Protein 8TUC (pdb70)

Sequence (278 aa):
SMQLNQYTLKDEIGKGSYGVVVKLAYNENDNTYYAMKVLSKKKLIRQAGFPRCIQPRGPIEQVYQEIAILKKLDHPNVVKLVEVLDDPNEDHLYMVFELVNQGPVMEVPTLKPLSEEDQARFYFQDLIKGIEYLHYQKIIHRDIKPSNLLVGEDGHIKIADFGVSNEFKGSDALLSNTVGTPAFMAPESLSETRKIFSGKALDVWAMGVTLYCFVFGQCPFMDERIMCLHSKIKSQALEFPDQPDIAEDLKDLITRMLDKNPESRIVVPEIKLHPWVTRH

Radius of gyration: 19.12 Å; Cα contacts (8 Å, |Δi|>4): 494; chains: 1; bounding box: 40×54×44 Å

Organism: Homo sapiens (NCBI:txid9606)

Secondary structure (DSSP, 8-state):
-EEETTEEEEEEEE--SSSEEEEEEETTTTEEEEEEEEEHHHHHHHT-----PPPS-TTHHHHHHHHHHHH---TTB--EEEEE--TTSSEEEEEEE--TTEES--SS-S-PPPHHHHHHHHHHHHHHHHHHHHTTEE-S---GGGEEEPTTS-EEE---TT-EE-STTS-EESS----GGG--GGGSS--S--EEHHHHHHHHHHHHHHHHHHSS-SS--SSHHHHHHHHHHPPP---SSS---HHHHHHHHHHT-S-TTTSPPHHHHTTSHHHH--

B-factor: mean 26.77, std 10.37, range [13.84, 75.91]

Structure (mmCIF, N/CA/C/O backbone):
data_8TUC
#
_entry.id   8TUC
#
_cell.length_a   73.108
_cell.length_b   73.108
_cell.length_c   120.102
_cell.angle_alpha   90.00
_cell.angle_beta   90.00
_cell.angle_gamma   90.00
#
_symmetry.space_group_name_H-M   'P 43 21 2'
#
loop_
_entity.id
_entity.type
_entity.pdbx_description
1 polymer 'Calcium/calmodulin-dependent protein kinase kinase 2'
2 non-polymer '(4M)-2-cyclopentyl-4-(7-ethoxyquinazolin-4-yl)benzoic acid'
3 non-polymer 'SULFATE ION'
4 non-polymer 1,2-ETHANEDIOL
5 water water
#
loop_
_atom_site.group_PDB
_atom_site.id
_atom_site.type_symbol
_atom_site.label_atom_id
_atom_site.label_alt_id
_atom_site.label_comp_id
_atom_site.label_asym_id
_atom_site.label_entity_id
_atom_site.label_seq_id
_atom_site.pdbx_PDB_ins_code
_atom_site.Cartn_x
_atom_site.Cartn_y
_atom_site.Cartn_z
_atom_site.occupancy
_atom_site.B_iso_or_equiv
_atom_site.auth_seq_id
_atom_site.auth_comp_id
_atom_site.auth_asym_id
_atom_site.auth_atom_id
_atom_site.pdbx_PDB_model_num
ATOM 1 N N . SER A 1 1 ? 23.409 -37.610 29.031 1.00 19.55 159 SER A N 1
ATOM 2 C CA . SER A 1 1 ? 22.248 -37.625 28.113 1.00 20.45 159 SER A CA 1
ATOM 3 C C . SER A 1 1 ? 21.148 -38.470 28.691 1.00 20.26 159 SER A C 1
ATOM 4 O O . SER A 1 1 ? 21.340 -39.141 29.691 1.00 20.95 159 SER A O 1
ATOM 7 N N . MET A 1 2 ? 20.007 -38.494 28.014 1.00 20.57 160 MET A N 1
ATOM 8 C CA . MET A 1 2 ? 18.898 -39.431 28.344 1.00 19.86 160 MET A CA 1
ATOM 9 C C . MET A 1 2 ? 18.288 -39.939 27.061 1.00 19.67 160 MET A C 1
ATOM 10 O O . MET A 1 2 ? 18.513 -39.343 25.981 1.00 20.69 160 MET A O 1
ATOM 15 N N . GLN A 1 3 ? 17.558 -41.020 27.155 1.00 19.82 161 GLN A N 1
ATOM 16 C CA . GLN A 1 3 ? 16.957 -41.629 26.004 1.00 19.79 161 GLN A CA 1
ATOM 17 C C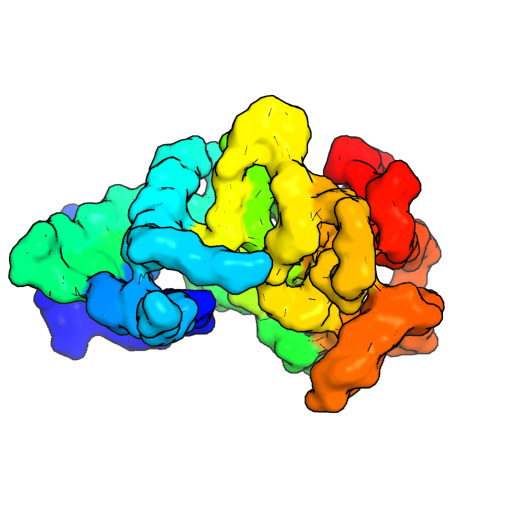 . GLN A 1 3 ? 15.464 -41.424 26.020 1.00 20.45 161 GLN A C 1
ATOM 18 O O . GLN A 1 3 ? 14.776 -41.654 27.031 1.00 21.52 161 GLN A O 1
ATOM 24 N N . LEU A 1 4 ? 14.915 -41.109 24.880 1.00 18.92 162 LEU A N 1
ATOM 25 C CA . LEU A 1 4 ? 13.447 -40.956 24.706 1.00 20.85 162 LEU A CA 1
ATOM 26 C C . LEU A 1 4 ? 13.093 -41.578 23.382 1.00 21.11 162 LEU A C 1
ATOM 27 O O . LEU A 1 4 ? 13.364 -41.047 22.304 1.00 19.97 162 LEU A O 1
ATOM 32 N N . ASN A 1 5 ? 12.482 -42.766 23.399 1.00 21.71 163 ASN A N 1
ATOM 33 C CA . ASN A 1 5 ? 12.297 -43.501 22.143 1.00 22.97 163 ASN A CA 1
ATOM 34 C C . ASN A 1 5 ? 13.590 -43.611 21.334 1.00 21.42 163 ASN A C 1
ATOM 35 O O . ASN A 1 5 ? 14.617 -44.052 21.854 1.00 22.56 163 ASN A O 1
ATOM 40 N N . GLN A 1 6 ? 13.578 -43.230 20.080 1.00 21.35 164 GLN A N 1
ATOM 41 C CA . GLN A 1 6 ? 14.752 -43.315 19.277 1.00 21.63 164 GLN A CA 1
ATOM 42 C C . GLN A 1 6 ? 15.703 -42.143 19.429 1.00 19.57 164 GLN A C 1
ATOM 43 O O . GLN A 1 6 ? 16.713 -42.102 18.774 1.00 20.89 164 GLN A O 1
ATOM 49 N N . TYR A 1 7 ? 15.391 -41.219 20.337 1.00 17.97 165 TYR A N 1
ATOM 50 C CA . TYR A 1 7 ? 16.198 -40.011 20.515 1.00 18.55 165 TYR A CA 1
ATOM 51 C C . TYR A 1 7 ? 17.093 -40.102 21.735 1.00 18.89 165 TYR A C 1
ATOM 52 O O . TYR A 1 7 ? 16.691 -40.660 22.788 1.00 19.71 165 TYR A O 1
ATOM 61 N N . THR A 1 8 ? 18.291 -39.583 21.608 1.00 18.38 166 THR A N 1
ATOM 62 C CA . THR A 1 8 ? 19.155 -39.288 22.740 1.00 17.27 166 THR A CA 1
ATOM 63 C C . THR A 1 8 ? 19.220 -37.806 22.947 1.00 17.79 166 THR A C 1
ATOM 64 O O . THR A 1 8 ? 19.638 -37.039 22.038 1.00 17.81 166 THR A O 1
ATOM 68 N N . LEU A 1 9 ? 18.752 -37.349 24.102 1.00 18.18 167 LEU A N 1
ATOM 69 C CA . LEU A 1 9 ? 18.611 -35.942 24.350 1.00 18.65 167 LEU A CA 1
ATOM 70 C C . LEU A 1 9 ? 19.877 -35.460 25.009 1.00 19.72 167 LEU A C 1
ATOM 71 O O . LEU A 1 9 ? 20.427 -36.136 25.937 1.00 18.73 167 LEU A O 1
ATOM 76 N N . LYS A 1 10 ? 20.400 -34.329 24.557 1.00 18.76 168 LYS A N 1
ATOM 77 C CA . LYS A 1 10 ? 21.674 -33.841 25.010 1.00 19.91 168 LYS A CA 1
ATOM 78 C C . LYS A 1 10 ? 21.587 -32.423 25.558 1.00 19.78 168 LYS A C 1
ATOM 79 O O . LYS A 1 10 ? 20.642 -32.100 26.254 1.00 19.79 168 LYS A O 1
ATOM 85 N N . ASP A 1 11 ? 22.506 -31.542 25.103 1.00 20.70 169 ASP A N 1
ATOM 86 C CA . ASP A 1 11 ? 22.566 -30.221 25.653 1.00 23.26 169 ASP A CA 1
ATOM 87 C C . ASP A 1 11 ? 21.363 -29.353 25.292 1.00 21.16 169 ASP A C 1
ATOM 88 O O . ASP A 1 11 ? 20.728 -29.542 24.259 1.00 20.64 169 ASP A O 1
ATOM 93 N N . GLU A 1 12 ? 21.059 -28.435 26.153 1.00 21.50 170 GLU A N 1
ATOM 94 C CA . GLU A 1 12 ? 20.059 -27.376 25.859 1.00 22.49 170 GLU A CA 1
ATOM 95 C C . GLU A 1 12 ? 20.602 -26.470 24.799 1.00 23.76 170 GLU A C 1
ATOM 96 O O . GLU A 1 12 ? 21.778 -26.025 24.843 1.00 26.03 170 GLU A O 1
ATOM 102 N N . ILE A 1 13 ? 19.805 -26.210 23.766 1.00 20.05 171 ILE A N 1
ATOM 103 C CA . ILE A 1 13 ? 20.212 -25.373 22.674 1.00 19.62 171 ILE A CA 1
ATOM 104 C C . ILE A 1 13 ? 19.319 -24.126 22.524 1.00 21.17 171 ILE A C 1
ATOM 105 O O . ILE A 1 13 ? 19.667 -23.215 21.799 1.00 21.78 171 ILE A O 1
ATOM 110 N N . GLY A 1 14 ? 18.248 -24.044 23.296 1.00 22.02 172 GLY A N 1
ATOM 111 C CA . GLY A 1 14 ? 17.398 -22.908 23.132 1.00 23.21 172 GLY A CA 1
ATOM 112 C C . GLY A 1 14 ? 16.397 -22.851 24.223 1.00 22.56 172 GLY A C 1
ATOM 113 O O . GLY A 1 14 ? 16.077 -23.892 24.878 1.00 23.47 172 GLY A O 1
ATOM 114 N N . LYS A 1 15 ? 15.778 -21.661 24.402 1.00 24.53 173 LYS A N 1
ATOM 115 C CA . LYS A 1 15 ? 14.670 -21.575 25.378 1.00 26.12 173 LYS A CA 1
ATOM 116 C C . LYS A 1 15 ? 13.750 -20.456 24.949 1.00 25.78 173 LYS A C 1
ATOM 117 O O . LYS A 1 15 ? 14.162 -19.273 24.878 1.00 25.96 173 LYS A O 1
ATOM 123 N N . GLY A 1 16 ? 12.546 -20.854 24.505 1.00 24.05 174 GLY A N 1
ATOM 124 C CA . GLY A 1 16 ? 11.608 -19.908 23.860 1.00 24.86 174 GLY A CA 1
ATOM 125 C C . GLY A 1 16 ? 10.584 -19.484 24.865 1.00 25.45 174 GLY A C 1
ATOM 126 O O . GLY A 1 16 ? 10.796 -19.513 26.095 1.00 25.38 174 GLY A O 1
ATOM 127 N N . SER A 1 17 ? 9.397 -19.212 24.345 1.00 25.50 175 SER A N 1
ATOM 128 C CA . SER A 1 17 ? 8.300 -18.783 25.216 1.00 26.98 175 SER A CA 1
ATOM 129 C C . SER A 1 17 ? 7.893 -19.883 26.175 1.00 26.68 175 SER A C 1
ATOM 130 O O . SER A 1 17 ? 7.404 -19.616 27.320 1.00 27.35 175 SER A O 1
ATOM 133 N N . TYR A 1 18 ? 7.987 -21.109 25.722 1.00 23.72 176 TYR A N 1
ATOM 134 C CA . TYR A 1 18 ? 7.538 -22.219 26.566 1.00 24.92 176 TYR A CA 1
ATOM 135 C C . TYR A 1 18 ? 8.536 -23.302 26.496 1.00 22.59 176 TYR A C 1
ATOM 136 O O . TYR A 1 18 ? 9.212 -23.532 25.480 1.00 22.39 176 TYR A O 1
ATOM 145 N N . GLY A 1 19 ? 8.643 -24.053 27.567 1.00 21.08 177 GLY A N 1
ATOM 146 C CA . GLY A 1 19 ? 9.532 -25.229 27.535 1.00 22.41 177 GLY A CA 1
ATOM 147 C C . GLY A 1 19 ? 10.995 -24.902 27.352 1.00 21.39 177 GLY A C 1
ATOM 148 O O . GLY A 1 19 ? 11.492 -23.785 27.642 1.00 22.49 177 GLY A O 1
ATOM 149 N N . VAL A 1 20 ? 11.701 -25.916 26.923 1.00 19.89 178 VAL A N 1
ATOM 150 C CA A VAL A 1 20 ? 13.112 -25.747 26.610 0.50 20.52 178 VAL A CA 1
ATOM 151 C CA B VAL A 1 20 ? 13.146 -25.752 26.627 0.50 20.19 178 VAL A CA 1
ATOM 152 C C . VAL A 1 20 ? 13.431 -26.590 25.395 1.00 19.21 178 VAL A C 1
ATOM 153 O O . VAL A 1 20 ? 12.705 -27.517 25.087 1.00 19.12 178 VAL A O 1
ATOM 160 N N . VAL A 1 21 ? 14.481 -26.275 24.666 1.00 19.01 179 VAL A N 1
ATOM 161 C CA . VAL A 1 21 ? 14.842 -27.022 23.486 1.00 17.91 179 VAL A CA 1
ATOM 162 C C . VAL A 1 21 ? 16.176 -27.738 23.690 1.00 18.88 179 VAL A C 1
ATOM 163 O O . VAL A 1 21 ? 17.169 -27.101 24.044 1.00 19.18 179 VAL A O 1
ATOM 167 N N . LYS A 1 22 ? 16.173 -29.046 23.462 1.00 17.35 180 LYS A N 1
ATOM 168 C CA . LYS A 1 22 ? 17.342 -29.853 23.574 1.00 17.54 180 LYS A CA 1
ATOM 169 C C . LYS A 1 22 ? 17.812 -30.386 22.246 1.00 16.94 180 LYS A C 1
ATOM 170 O O . LYS A 1 22 ? 17.031 -30.689 21.346 1.00 18.30 180 LYS A O 1
ATOM 176 N N . LEU A 1 23 ? 19.133 -30.555 22.093 1.00 16.64 181 LEU A N 1
ATOM 177 C CA . LEU A 1 23 ? 19.654 -31.225 20.940 1.00 16.77 181 LEU A CA 1
ATOM 178 C C . LEU A 1 23 ? 19.291 -32.690 21.059 1.00 17.59 181 LEU A C 1
ATOM 179 O O . LEU A 1 23 ? 19.425 -33.276 22.176 1.00 18.76 181 LEU A O 1
ATOM 184 N N . ALA A 1 24 ? 18.861 -33.317 19.987 1.00 16.63 182 ALA A N 1
ATOM 185 C CA . ALA A 1 24 ? 18.374 -34.676 20.062 1.00 16.44 182 ALA A CA 1
ATOM 186 C C . ALA A 1 24 ? 18.886 -35.490 18.941 1.00 17.95 182 ALA A C 1
ATOM 187 O O . ALA A 1 24 ? 18.608 -35.201 17.762 1.00 18.78 182 ALA A O 1
ATOM 189 N N . TYR A 1 25 ? 19.613 -36.534 19.228 1.00 17.12 183 TYR A N 1
ATOM 190 C CA . TYR A 1 25 ? 20.103 -37.444 18.221 1.00 17.42 183 TYR A CA 1
ATOM 191 C C . TYR A 1 25 ? 19.130 -38.583 17.901 1.00 18.62 183 TYR A C 1
ATOM 192 O O . TYR A 1 25 ? 18.717 -39.287 18.839 1.00 18.41 183 TYR A O 1
ATOM 201 N N . ASN A 1 26 ? 18.784 -38.752 16.617 1.00 18.45 184 ASN A N 1
ATOM 202 C CA . ASN A 1 26 ? 17.849 -39.782 16.188 1.00 19.26 184 ASN A CA 1
ATOM 203 C C . ASN A 1 26 ? 18.687 -40.980 15.716 1.00 19.56 184 ASN A C 1
ATOM 204 O O . ASN A 1 26 ? 19.367 -40.917 14.726 1.00 20.06 184 ASN A O 1
ATOM 209 N N . GLU A 1 27 ? 18.650 -42.066 16.465 1.00 21.12 185 GLU A N 1
ATOM 210 C CA . GLU A 1 27 ? 19.477 -43.188 16.104 1.00 25.44 185 GLU A CA 1
ATOM 211 C C . GLU A 1 27 ? 18.906 -43.923 14.903 1.00 26.36 185 GLU A C 1
ATOM 212 O O . GLU A 1 27 ? 19.659 -44.729 14.299 1.00 28.09 185 GLU A O 1
ATOM 218 N N . ASN A 1 28 ? 17.669 -43.710 14.522 1.00 24.30 186 ASN A N 1
ATOM 219 C CA . ASN A 1 28 ? 17.144 -44.412 13.334 1.00 26.36 186 ASN A CA 1
ATOM 220 C C . ASN A 1 28 ? 17.714 -43.832 12.022 1.00 27.60 186 ASN A C 1
ATOM 221 O O . ASN A 1 28 ? 17.794 -44.513 11.036 1.00 26.82 186 ASN A O 1
ATOM 226 N N . ASP A 1 29 ? 17.994 -42.539 11.960 1.00 24.15 187 ASP A N 1
ATOM 227 C CA . ASP A 1 29 ? 18.451 -41.906 10.770 1.00 23.26 187 ASP A CA 1
ATOM 228 C C . ASP A 1 29 ? 19.761 -41.173 10.947 1.00 22.19 187 ASP A C 1
ATOM 229 O O . ASP A 1 29 ? 20.176 -40.447 10.042 1.00 23.10 187 ASP A O 1
ATOM 234 N N . ASN A 1 30 ? 20.423 -41.394 12.050 1.00 21.75 188 ASN A N 1
ATOM 235 C CA . ASN A 1 30 ? 21.725 -40.822 12.286 1.00 22.24 188 ASN A CA 1
ATOM 236 C C . ASN A 1 30 ? 21.801 -39.312 12.137 1.00 22.41 188 ASN A C 1
ATOM 237 O O . ASN A 1 30 ? 22.805 -38.727 11.705 1.00 23.03 188 ASN A O 1
ATOM 242 N N . THR A 1 31 ? 20.718 -38.664 12.550 1.00 20.82 189 THR A N 1
ATOM 243 C CA . THR A 1 31 ? 20.545 -37.217 12.347 1.00 19.12 189 THR A CA 1
ATOM 244 C C . THR A 1 31 ? 20.164 -36.514 13.587 1.00 17.68 189 THR A C 1
ATOM 245 O O . THR A 1 31 ? 19.402 -37.050 14.387 1.00 17.77 189 THR A O 1
ATOM 249 N N . TYR A 1 32 ? 20.693 -35.346 13.810 1.00 17.07 190 TYR A N 1
ATOM 250 C CA . TYR A 1 32 ? 20.324 -34.519 14.964 1.00 17.28 190 TYR A CA 1
ATOM 251 C C . TYR A 1 32 ? 19.125 -33.647 14.599 1.00 16.64 190 TYR A C 1
ATOM 252 O O . TYR A 1 32 ? 19.006 -33.101 13.458 1.00 18.39 190 TYR A O 1
ATOM 261 N N . TYR A 1 33 ? 18.312 -33.472 15.608 1.00 15.82 191 TYR A N 1
ATOM 262 C CA . TYR A 1 33 ? 17.118 -32.650 15.623 1.00 16.35 191 TYR A CA 1
ATOM 263 C C . TYR A 1 33 ? 17.098 -31.726 16.784 1.00 15.68 191 TYR A C 1
ATOM 264 O O . TYR A 1 33 ? 17.920 -31.879 17.684 1.00 16.04 191 TYR A O 1
ATOM 273 N N . ALA A 1 34 ? 16.157 -30.769 16.799 1.00 15.98 192 ALA A N 1
ATOM 274 C CA . ALA A 1 34 ? 15.855 -29.948 17.980 1.00 16.36 192 ALA A CA 1
ATOM 275 C C . ALA A 1 34 ? 14.586 -30.425 18.618 1.00 18.13 192 ALA A C 1
ATOM 276 O O . ALA A 1 34 ? 13.554 -30.490 17.961 1.00 19.51 192 ALA A O 1
ATOM 278 N N . MET A 1 35 ? 14.606 -30.771 19.900 1.00 17.80 193 MET A N 1
ATOM 279 C CA . MET A 1 35 ? 13.401 -31.212 20.590 1.00 18.10 193 MET A CA 1
ATOM 280 C C . MET A 1 35 ? 12.971 -30.221 21.654 1.00 17.96 193 MET A C 1
ATOM 281 O O . MET A 1 35 ? 13.700 -30.005 22.633 1.00 17.00 193 MET A O 1
ATOM 286 N N . LYS A 1 36 ? 11.791 -29.649 21.462 1.00 17.23 194 LYS A N 1
ATOM 287 C CA . LYS A 1 36 ? 11.138 -28.861 22.489 1.00 17.31 194 LYS A CA 1
ATOM 288 C C . LYS A 1 36 ? 10.420 -29.739 23.469 1.00 18.94 194 LYS A C 1
ATOM 289 O O . LYS A 1 36 ? 9.556 -30.579 23.103 1.00 19.22 194 LYS A O 1
ATOM 295 N N . VAL A 1 37 ? 10.789 -29.587 24.721 1.00 18.54 195 VAL A N 1
ATOM 296 C CA . VAL A 1 37 ? 10.266 -30.382 25.801 1.00 18.64 195 VAL A CA 1
ATOM 297 C C . VAL A 1 37 ? 9.360 -29.506 26.675 1.00 18.35 195 VAL A C 1
ATOM 298 O O . VAL A 1 37 ? 9.762 -28.443 27.160 1.00 20.15 195 VAL A O 1
ATOM 302 N N . LEU A 1 38 ? 8.152 -29.966 26.874 1.00 19.51 196 LEU A N 1
ATOM 303 C CA . LEU A 1 38 ? 7.054 -29.220 27.559 1.00 20.78 196 LEU A CA 1
ATOM 304 C C . LEU A 1 38 ? 6.368 -30.107 28.613 1.00 22.84 196 LEU A C 1
ATOM 305 O O . LEU A 1 38 ? 6.351 -31.318 28.478 1.00 23.80 196 LEU A O 1
ATOM 310 N N . SER A 1 39 ? 5.879 -29.421 29.642 1.00 24.01 197 SER A N 1
ATOM 311 C CA . SER A 1 39 ? 4.972 -30.004 30.684 1.00 26.41 197 SER A CA 1
ATOM 312 C C . SER A 1 39 ? 3.576 -29.453 30.478 1.00 26.43 197 SER A C 1
ATOM 313 O O . SER A 1 39 ? 3.364 -28.248 30.532 1.00 28.12 197 SER A O 1
ATOM 316 N N . LYS A 1 40 ? 2.631 -30.322 30.229 1.00 27.82 198 LYS A N 1
ATOM 317 C CA . LYS A 1 40 ? 1.230 -29.934 30.065 1.00 31.20 198 LYS A CA 1
ATOM 318 C C . LYS A 1 40 ? 0.710 -29.179 31.325 1.00 31.30 198 LYS A C 1
ATOM 319 O O . LYS A 1 40 ? 0.120 -28.116 31.178 1.00 32.34 198 LYS A O 1
ATOM 325 N N . LYS A 1 41 ? 1.033 -29.664 32.498 1.00 33.87 199 LYS A N 1
ATOM 326 C CA . LYS A 1 41 ? 0.587 -28.997 33.748 1.00 37.81 199 LYS A CA 1
ATOM 327 C C . LYS A 1 41 ? 1.202 -27.633 33.893 1.00 37.61 199 LYS A C 1
ATOM 328 O O . LYS A 1 41 ? 0.574 -26.664 34.342 1.00 34.45 199 LYS A O 1
ATOM 334 N N . LYS A 1 42 ? 2.437 -27.512 33.468 1.00 33.90 200 LYS A N 1
ATOM 335 C CA . LYS A 1 42 ? 3.098 -26.242 33.603 1.00 33.05 200 LYS A CA 1
ATOM 336 C C . LYS A 1 42 ? 2.536 -25.239 32.648 1.00 31.15 200 LYS A C 1
ATOM 337 O O . LYS A 1 42 ? 2.391 -24.066 33.002 1.00 31.87 200 LYS A O 1
ATOM 343 N N . LEU A 1 43 ? 2.201 -25.665 31.426 1.00 29.01 201 LEU A N 1
ATOM 344 C CA . LEU A 1 43 ? 1.611 -24.785 30.482 1.00 28.90 201 LEU A CA 1
ATOM 345 C C . LEU A 1 43 ? 0.277 -24.251 31.014 1.00 32.09 201 LEU A C 1
ATOM 346 O O . LEU A 1 43 ? -0.076 -23.042 30.818 1.00 31.05 201 LEU A O 1
ATOM 351 N N . ILE A 1 44 ? -0.474 -25.163 31.589 1.00 32.76 202 ILE A N 1
ATOM 352 C CA . ILE A 1 44 ? -1.797 -24.743 32.145 1.00 33.56 202 ILE A CA 1
ATOM 353 C C . ILE A 1 44 ? -1.619 -23.615 33.200 1.00 36.38 202 ILE A C 1
ATOM 354 O O . ILE A 1 44 ? -2.290 -22.542 33.134 1.00 34.08 202 ILE A O 1
ATOM 359 N N . ARG A 1 45 ? -0.689 -23.867 34.111 1.00 34.51 203 ARG A N 1
ATOM 360 C CA . ARG A 1 45 ? -0.344 -22.939 35.174 1.00 39.09 203 ARG A CA 1
ATOM 361 C C . ARG A 1 45 ? 0.198 -21.608 34.681 1.00 38.66 203 ARG A C 1
ATOM 362 O O . ARG A 1 45 ? -0.017 -20.539 35.299 1.00 36.18 203 ARG A O 1
ATOM 370 N N . GLN A 1 46 ? 0.911 -21.646 33.561 1.00 35.79 204 GLN A N 1
ATOM 371 C CA . GLN A 1 46 ? 1.500 -20.434 33.015 1.00 36.69 204 GLN A CA 1
ATOM 372 C C . GLN A 1 46 ? 0.446 -19.433 32.619 1.00 38.56 204 GLN A C 1
ATOM 373 O O . GLN A 1 46 ? 0.687 -18.235 32.663 1.00 37.26 204 GLN A O 1
ATOM 379 N N . ALA A 1 47 ? -0.732 -19.910 32.205 1.00 37.14 205 ALA A N 1
ATOM 380 C CA . ALA A 1 47 ? -1.815 -19.008 31.860 1.00 42.05 205 ALA A CA 1
ATOM 381 C C . ALA A 1 47 ? -2.436 -18.360 33.126 1.00 41.42 205 ALA A C 1
ATOM 382 O O . ALA A 1 47 ? -3.244 -17.450 33.018 1.00 45.77 205 ALA A O 1
ATOM 384 N N . GLY A 1 48 ? -2.058 -18.836 34.324 1.00 42.29 206 GLY A N 1
ATOM 385 C CA . GLY A 1 48 ? -2.569 -18.308 35.577 1.00 42.77 206 GLY A CA 1
ATOM 386 C C . GLY A 1 48 ? -3.717 -19.109 36.146 1.00 42.33 206 GLY A C 1
ATOM 387 O O . GLY A 1 48 ? -4.366 -19.926 35.437 1.00 40.84 206 GLY A O 1
ATOM 388 N N . PHE A 1 49 ? -4.004 -18.855 37.428 1.00 40.61 207 PHE A N 1
ATOM 389 C CA . PHE A 1 49 ? -5.083 -19.565 38.105 1.00 41.17 207 PHE A CA 1
ATOM 390 C C . PHE A 1 49 ? -6.462 -19.143 37.643 1.00 43.17 207 PHE A C 1
ATOM 391 O O . PHE A 1 49 ? -6.739 -17.902 37.582 1.00 41.09 207 PHE A O 1
ATOM 399 N N . PRO A 1 50 ? -7.343 -20.151 37.402 1.00 43.05 208 PRO A N 1
ATOM 400 C CA . PRO A 1 50 ? -8.767 -19.863 37.147 1.00 47.53 208 PRO A CA 1
ATOM 401 C C . PRO A 1 50 ? -9.426 -18.985 38.226 1.00 49.67 208 PRO A C 1
ATOM 402 O O . PRO A 1 50 ? -9.159 -19.151 39.435 1.00 51.08 208 PRO A O 1
ATOM 406 N N . ARG A 1 51 ? -10.334 -18.114 37.797 1.00 53.13 209 ARG A N 1
ATOM 407 C CA . ARG A 1 51 ? -10.930 -17.100 38.683 1.00 54.80 209 ARG A CA 1
ATOM 408 C C . ARG A 1 51 ? -12.324 -17.518 39.192 1.00 55.02 209 ARG A C 1
ATOM 409 O O . ARG A 1 51 ? -12.953 -18.374 38.550 1.00 55.89 209 ARG A O 1
ATOM 417 N N . CYS A 1 65 ? -10.415 -9.232 28.510 1.00 38.42 223 CYS A N 1
ATOM 418 C CA . CYS A 1 65 ? -9.280 -9.795 29.269 1.00 35.62 223 CYS A CA 1
ATOM 419 C C . CYS A 1 65 ? -9.581 -11.075 29.993 1.00 37.43 223 CYS A C 1
ATOM 420 O O . CYS A 1 65 ? -8.767 -11.538 30.788 1.00 37.21 223 CYS A O 1
ATOM 423 N N . ILE A 1 66 ? -10.727 -11.680 29.699 1.00 37.97 224 ILE A N 1
ATOM 424 C CA . ILE A 1 66 ? -11.091 -12.977 30.286 1.00 43.65 224 ILE A CA 1
ATOM 425 C C . ILE A 1 66 ? -10.092 -14.068 29.877 1.00 44.88 224 ILE A C 1
ATOM 426 O O . ILE A 1 66 ? -9.717 -14.175 28.696 1.00 40.52 224 ILE A O 1
ATOM 431 N N . GLN A 1 67 ? -9.636 -14.817 30.892 1.00 47.13 225 GLN A N 1
ATOM 432 C CA . GLN A 1 67 ? -8.772 -15.994 30.687 1.00 47.44 225 GLN A CA 1
ATOM 433 C C . GLN A 1 67 ? -9.603 -17.006 29.857 1.00 50.54 225 GLN A C 1
ATOM 434 O O . GLN A 1 67 ? -10.703 -17.359 30.290 1.00 39.19 225 GLN A O 1
ATOM 436 N N . PRO A 1 68 ? -9.158 -17.373 28.622 1.00 55.09 226 PRO A N 1
ATOM 437 C CA . PRO A 1 68 ? -9.993 -18.487 28.093 1.00 53.84 226 PRO A CA 1
ATOM 438 C C . PRO A 1 68 ? -9.937 -19.830 28.913 1.00 46.57 226 PRO A C 1
ATOM 439 O O . PRO A 1 68 ? -9.078 -20.067 29.801 1.00 43.58 226 PRO A O 1
ATOM 443 N N . ARG A 1 69 ? -10.985 -20.621 28.732 1.00 43.73 227 ARG A N 1
ATOM 444 C CA . ARG A 1 69 ? -11.314 -21.683 29.665 1.00 42.17 227 ARG A CA 1
ATOM 445 C C . ARG A 1 69 ? -10.364 -22.874 29.742 1.00 42.87 227 ARG A C 1
ATOM 446 O O . ARG A 1 69 ? -10.230 -23.508 30.831 1.00 42.66 227 ARG A O 1
ATOM 454 N N . GLY A 1 70 ? -9.836 -23.232 28.567 1.00 39.32 228 GLY A N 1
ATOM 455 C CA . GLY A 1 70 ? -8.955 -24.396 28.392 1.00 36.96 228 GLY A CA 1
ATOM 456 C C . GLY A 1 70 ? -7.604 -23.939 27.856 1.00 37.25 228 GLY A C 1
ATOM 457 O O . GLY A 1 70 ? -7.387 -23.933 26.662 1.00 36.78 228 GLY A O 1
ATOM 458 N N . PRO A 1 71 ? -6.676 -23.533 28.742 1.00 36.85 229 PRO A N 1
ATOM 459 C CA . PRO A 1 71 ? -5.402 -22.989 28.243 1.00 35.23 229 PRO A CA 1
ATOM 460 C C . PRO A 1 71 ? -4.475 -23.974 27.564 1.00 37.71 229 PRO A C 1
ATOM 461 O O . PRO A 1 71 ? -3.601 -23.499 26.805 1.00 38.88 229 PRO A O 1
ATOM 465 N N . ILE A 1 72 ? -4.621 -25.303 27.805 1.00 33.63 230 ILE A N 1
ATOM 466 C CA . ILE A 1 72 ? -3.728 -26.318 27.167 1.00 31.82 230 ILE A CA 1
ATOM 467 C C . ILE A 1 72 ? -4.008 -26.350 25.665 1.00 30.91 230 ILE A C 1
ATOM 468 O O . ILE A 1 72 ? -3.238 -26.872 24.833 1.00 29.86 230 ILE A O 1
ATOM 473 N N . GLU A 1 73 ? -5.081 -25.676 25.269 1.00 30.12 231 GLU A N 1
ATOM 474 C CA . GLU A 1 73 ? -5.433 -25.636 23.888 1.00 30.49 231 GLU A CA 1
ATOM 475 C C . GLU A 1 73 ? -4.379 -24.913 23.066 1.00 27.80 231 GLU A C 1
ATOM 476 O O . GLU A 1 73 ? -4.261 -25.193 21.901 1.00 27.29 231 GLU A O 1
ATOM 482 N N . GLN A 1 74 ? -3.684 -23.944 23.641 1.00 28.61 232 GLN A N 1
ATOM 483 C CA . GLN A 1 74 ? -2.745 -23.138 22.908 1.00 27.53 232 GLN A CA 1
ATOM 484 C C . GLN A 1 74 ? -1.608 -24.018 22.372 1.00 25.44 232 GLN A C 1
ATOM 485 O O . GLN A 1 74 ? -1.280 -23.899 21.178 1.00 24.44 232 GLN A O 1
ATOM 491 N N . VAL A 1 75 ? -1.081 -24.938 23.163 1.00 25.04 233 VAL A N 1
ATOM 492 C CA . VAL A 1 75 ? 0.023 -25.781 22.591 1.00 23.28 233 VAL A CA 1
ATOM 493 C C . VAL A 1 75 ? -0.490 -26.698 21.487 1.00 24.26 233 VAL A C 1
ATOM 494 O O . VAL A 1 75 ? 0.234 -26.959 20.498 1.00 21.81 233 VAL A O 1
ATOM 498 N N . TYR A 1 76 ? -1.736 -27.200 21.570 1.00 24.86 234 TYR A N 1
ATOM 499 C CA . TYR A 1 76 ? -2.223 -28.012 20.513 1.00 24.36 234 TYR A CA 1
ATOM 500 C C . TYR A 1 76 ? -2.549 -27.208 19.307 1.00 23.55 234 TYR A C 1
ATOM 501 O O . TYR A 1 76 ? -2.491 -27.720 18.163 1.00 24.02 234 TYR A O 1
ATOM 510 N N . GLN A 1 77 ? -2.850 -25.937 19.484 1.00 23.30 235 GLN A N 1
ATOM 511 C CA . GLN A 1 77 ? -2.984 -25.106 18.355 1.00 25.33 235 GLN A CA 1
ATOM 512 C C . GLN A 1 77 ? -1.639 -24.811 17.674 1.00 21.72 235 GLN A C 1
ATOM 513 O O . GLN A 1 77 ? -1.547 -24.795 16.438 1.00 21.69 235 GLN A O 1
ATOM 519 N N . GLU A 1 78 ? -0.598 -24.582 18.481 1.00 21.63 236 GLU A N 1
ATOM 520 C CA . GLU A 1 78 ? 0.750 -24.439 17.916 1.00 19.85 236 GLU A CA 1
ATOM 521 C C . GLU A 1 78 ? 1.086 -25.651 17.039 1.00 19.33 236 GLU A C 1
ATOM 522 O O . GLU A 1 78 ? 1.618 -25.521 15.944 1.00 19.14 236 GLU A O 1
ATOM 528 N N . ILE A 1 79 ? 0.824 -26.827 17.548 1.00 18.43 237 ILE A N 1
ATOM 529 C CA . ILE A 1 79 ? 1.089 -28.041 16.833 1.00 18.64 237 ILE A CA 1
ATOM 530 C C . ILE A 1 79 ? 0.318 -28.114 15.500 1.00 20.39 237 ILE A C 1
ATOM 531 O O . ILE A 1 79 ? 0.891 -28.425 14.493 1.00 20.16 237 ILE A O 1
ATOM 536 N N . ALA A 1 80 ? -0.972 -27.794 15.568 1.00 20.94 238 ALA A N 1
ATOM 537 C CA . ALA A 1 80 ? -1.763 -27.783 14.367 1.00 21.98 238 ALA A CA 1
ATOM 538 C C . ALA A 1 80 ? -1.314 -26.747 13.383 1.00 20.38 238 ALA A C 1
ATOM 539 O O . ALA A 1 80 ? -1.322 -27.029 12.207 1.00 23.57 238 ALA A O 1
ATOM 541 N N . ILE A 1 81 ? -0.867 -25.605 13.855 1.00 20.69 239 ILE A N 1
ATOM 542 C CA . ILE A 1 81 ? -0.271 -24.600 12.993 1.00 20.28 239 ILE A CA 1
ATOM 543 C C . ILE A 1 81 ? 0.986 -25.114 12.333 1.00 20.17 239 ILE A C 1
ATOM 544 O O . ILE A 1 81 ? 1.157 -25.081 11.098 1.00 21.13 239 ILE A O 1
ATOM 549 N N . LEU A 1 82 ? 1.879 -25.630 13.144 1.00 19.20 240 LEU A N 1
ATOM 550 C CA . LEU A 1 82 ? 3.113 -26.120 12.568 1.00 19.15 240 LEU A CA 1
ATOM 551 C C . LEU A 1 82 ? 2.941 -27.231 11.546 1.00 20.61 240 LEU A C 1
ATOM 552 O O . LEU A 1 82 ? 3.687 -27.290 10.566 1.00 20.44 240 LEU A O 1
ATOM 557 N N . LYS A 1 83 ? 1.982 -28.078 11.758 1.00 20.96 241 LYS A N 1
ATOM 558 C CA . LYS A 1 83 ? 1.768 -29.165 10.806 1.00 23.57 241 LYS A CA 1
ATOM 559 C C . LYS A 1 83 ? 1.296 -28.639 9.448 1.00 25.22 241 LYS A C 1
ATOM 560 O O . LYS A 1 83 ? 1.439 -29.322 8.422 1.00 27.37 241 LYS A O 1
ATOM 566 N N . LYS A 1 84 ? 0.713 -27.458 9.421 1.00 25.22 242 LYS A N 1
ATOM 567 C CA . LYS A 1 84 ? 0.194 -26.859 8.149 1.00 27.86 242 LYS A CA 1
ATOM 568 C C . LYS A 1 84 ? 1.330 -26.214 7.347 1.00 27.04 242 LYS A C 1
ATOM 569 O O . LYS A 1 84 ? 1.174 -25.990 6.171 1.00 29.05 242 LYS A O 1
ATOM 575 N N . LEU A 1 85 ? 2.459 -25.928 7.996 1.00 24.88 243 LEU A N 1
ATOM 576 C CA . LEU A 1 85 ? 3.492 -25.045 7.403 1.00 22.42 243 LEU A CA 1
ATOM 577 C C . LEU A 1 85 ? 4.654 -25.826 6.856 1.00 24.98 243 LEU A C 1
ATOM 578 O O . LEU A 1 85 ? 5.327 -26.604 7.546 1.00 25.66 243 LEU A O 1
ATOM 583 N N . ASP A 1 86 ? 4.929 -25.575 5.595 1.00 21.60 244 ASP A N 1
ATOM 584 C CA . ASP A 1 86 ? 6.043 -26.217 4.901 1.00 22.00 244 ASP A CA 1
ATOM 585 C C . ASP A 1 86 ? 6.693 -25.188 3.981 1.00 20.14 244 ASP A C 1
ATOM 586 O O . ASP A 1 86 ? 6.200 -24.879 2.852 1.00 22.19 244 ASP A O 1
ATOM 591 N N . HIS A 1 87 ? 7.750 -24.584 4.452 1.00 19.26 245 HIS A N 1
ATOM 592 C CA . HIS A 1 87 ? 8.408 -23.438 3.773 1.00 17.78 245 HIS A CA 1
ATOM 593 C C . HIS A 1 87 ? 9.873 -23.377 4.186 1.00 19.99 245 HIS A C 1
ATOM 594 O O . HIS A 1 87 ? 10.183 -23.587 5.358 1.00 20.08 245 HIS A O 1
ATOM 601 N N . PRO A 1 88 ? 10.761 -22.986 3.305 1.00 19.79 246 PRO A N 1
ATOM 602 C CA . PRO A 1 88 ? 12.200 -22.981 3.659 1.00 20.45 246 PRO A CA 1
ATOM 603 C C . PRO A 1 88 ? 12.613 -21.961 4.654 1.00 18.51 246 PRO A C 1
ATOM 604 O O . PRO A 1 88 ? 13.655 -22.121 5.253 1.00 20.74 246 PRO A O 1
ATOM 608 N N . ASN A 1 89 ? 11.791 -20.941 4.893 1.00 17.73 247 ASN A N 1
ATOM 609 C CA . ASN A 1 89 ? 12.092 -19.951 5.882 1.00 16.11 247 ASN A CA 1
ATOM 610 C C . ASN A 1 89 ? 11.201 -20.080 7.150 1.00 16.28 247 ASN A C 1
ATOM 611 O O . ASN A 1 89 ? 11.038 -19.105 7.840 1.00 16.59 247 ASN A O 1
ATOM 616 N N . VAL A 1 90 ? 10.675 -21.262 7.396 1.00 16.03 248 VAL A N 1
ATOM 617 C CA . VAL A 1 90 ? 9.871 -21.560 8.589 1.00 17.40 248 VAL A CA 1
ATOM 618 C C . VAL A 1 90 ? 10.386 -22.870 9.136 1.00 17.70 248 VAL A C 1
ATOM 619 O O . VAL A 1 90 ? 10.668 -23.810 8.376 1.00 17.07 248 VAL A O 1
ATOM 623 N N . VAL A 1 91 ? 10.549 -22.961 10.440 1.00 17.99 249 VAL A N 1
ATOM 624 C CA . VAL A 1 91 ? 10.925 -24.257 11.012 1.00 18.64 249 VAL A CA 1
ATOM 625 C C . VAL A 1 91 ? 9.987 -25.370 10.702 1.00 18.30 249 VAL A C 1
ATOM 626 O O . VAL A 1 91 ? 8.794 -25.179 10.413 1.00 19.47 249 VAL A O 1
ATOM 630 N N . LYS A 1 92 ? 10.534 -26.575 10.676 1.00 16.69 250 LYS A N 1
ATOM 631 C CA . LYS A 1 92 ? 9.801 -27.760 10.253 1.00 17.96 250 LYS A CA 1
ATOM 632 C C . LYS A 1 92 ? 9.629 -28.760 11.406 1.00 17.82 250 LYS A C 1
ATOM 633 O O . LYS A 1 92 ? 10.596 -29.354 11.877 1.00 18.12 250 LYS A O 1
ATOM 639 N N . LEU A 1 93 ? 8.396 -28.915 11.853 1.00 17.37 251 LEU A N 1
ATOM 640 C CA . LEU A 1 93 ? 8.042 -29.898 12.840 1.00 18.06 251 LEU A CA 1
ATOM 641 C C . LEU A 1 93 ? 8.025 -31.253 12.158 1.00 18.11 251 LEU A C 1
ATOM 6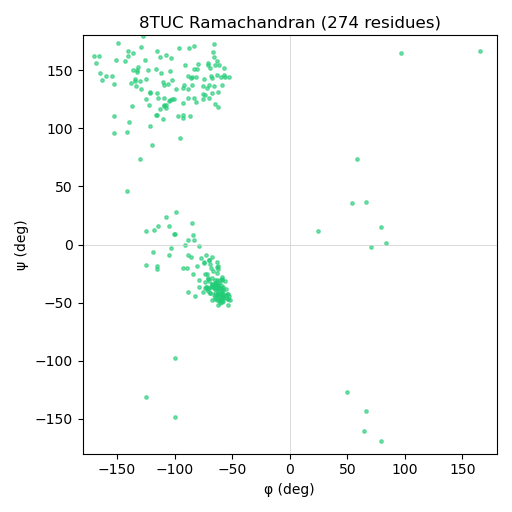42 O O . LEU A 1 93 ? 7.265 -31.443 11.186 1.00 20.02 251 LEU A O 1
ATOM 647 N N . VAL A 1 94 ? 8.708 -32.223 12.743 1.00 18.90 252 VAL A N 1
ATOM 648 C CA . VAL A 1 94 ? 8.791 -33.545 12.156 1.00 20.15 252 VAL A CA 1
ATOM 649 C C . VAL A 1 94 ? 8.133 -34.667 12.980 1.00 21.45 252 VAL A C 1
ATOM 650 O O . VAL A 1 94 ? 7.773 -35.678 12.415 1.00 26.28 252 VAL A O 1
ATOM 654 N N . GLU A 1 95 ? 7.933 -34.462 14.280 1.00 20.80 253 GLU A N 1
ATOM 655 C CA . GLU A 1 95 ? 7.334 -35.476 15.115 1.00 23.34 253 GLU A CA 1
ATOM 656 C C . GLU A 1 95 ? 6.793 -34.826 16.351 1.00 20.19 253 GLU A C 1
ATOM 657 O O . GLU A 1 95 ? 7.386 -33.887 16.879 1.00 20.52 253 GLU A O 1
ATOM 663 N N . VAL A 1 96 ? 5.656 -35.359 16.848 1.00 20.50 254 VAL A N 1
ATOM 664 C CA . VAL A 1 96 ? 5.163 -34.989 18.178 1.00 21.45 254 VAL A CA 1
ATOM 665 C C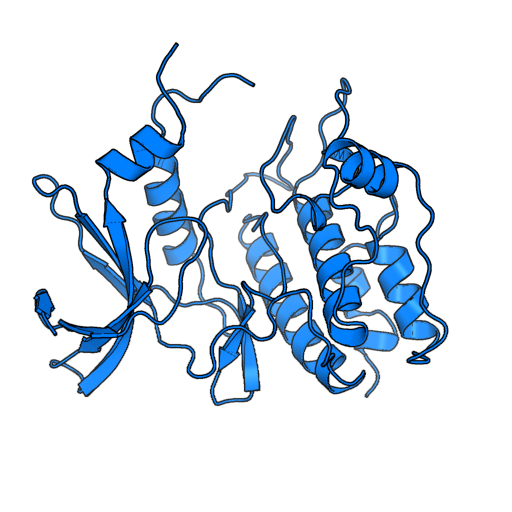 . VAL A 1 96 ? 5.082 -36.285 18.984 1.00 21.50 254 VAL A C 1
ATOM 666 O O . VAL A 1 96 ? 4.559 -37.279 18.462 1.00 22.26 254 VAL A O 1
ATOM 670 N N . LEU A 1 97 ? 5.647 -36.274 20.179 1.00 23.51 255 LEU A N 1
ATOM 671 C CA . LEU A 1 97 ? 5.501 -37.392 21.140 1.00 25.35 255 LEU A CA 1
ATOM 672 C C . LEU A 1 97 ? 4.614 -36.920 22.262 1.00 26.11 255 LEU A C 1
ATOM 673 O O . LEU A 1 97 ? 4.958 -35.991 22.972 1.00 23.68 255 LEU A O 1
ATOM 678 N N . ASP A 1 98 ? 3.476 -37.586 22.435 1.00 27.04 256 ASP A N 1
ATOM 679 C CA . ASP A 1 98 ? 2.518 -37.145 23.403 1.00 28.98 256 ASP A CA 1
ATOM 680 C C . ASP A 1 98 ? 1.691 -38.334 23.899 1.00 32.59 256 ASP A C 1
ATOM 681 O O . ASP A 1 98 ? 0.769 -38.708 23.268 1.00 34.56 256 ASP A O 1
ATOM 686 N N . ASP A 1 99 ? 2.084 -38.881 24.990 1.00 35.06 257 ASP A N 1
ATOM 687 C CA . ASP A 1 99 ? 1.246 -39.903 25.684 1.00 37.51 257 ASP A CA 1
ATOM 688 C C . ASP A 1 99 ? 0.199 -39.225 26.540 1.00 38.28 257 ASP A C 1
ATOM 689 O O . ASP A 1 99 ? 0.538 -38.443 27.442 1.00 34.63 257 ASP A O 1
ATOM 694 N N . PRO A 1 100 ? -1.082 -39.581 26.335 1.00 45.06 258 PRO A N 1
ATOM 695 C CA . PRO A 1 100 ? -2.161 -38.945 27.105 1.00 47.61 258 PRO A CA 1
ATOM 696 C C . PRO A 1 100 ? -2.091 -39.208 28.616 1.00 46.02 258 PRO A C 1
ATOM 697 O O . PRO A 1 100 ? -2.702 -38.465 29.369 1.00 45.25 258 PRO A O 1
ATOM 701 N N . ASN A 1 101 ? -1.300 -40.190 29.047 1.00 45.75 259 ASN A N 1
ATOM 702 C CA . ASN A 1 101 ? -1.132 -40.487 30.469 1.00 51.49 259 ASN A CA 1
ATOM 703 C C . ASN A 1 101 ? 0.208 -40.000 30.998 1.00 49.35 259 ASN A C 1
ATOM 704 O O . ASN A 1 101 ? 0.659 -40.457 32.029 1.00 47.16 259 ASN A O 1
ATOM 709 N N . GLU A 1 102 ? 0.878 -39.122 30.250 1.00 46.53 260 GLU A N 1
ATOM 710 C CA . GLU A 1 102 ? 2.161 -38.555 30.654 1.00 46.30 260 GLU A CA 1
ATOM 711 C C . GLU A 1 102 ? 1.996 -37.031 30.663 1.00 37.98 260 GLU A C 1
ATOM 712 O O . GLU A 1 102 ? 1.194 -36.466 29.881 1.00 36.96 260 GLU A O 1
ATOM 718 N N . ASP A 1 103 ? 2.741 -36.367 31.532 1.00 35.48 261 ASP A N 1
ATOM 719 C CA . ASP A 1 103 ? 2.598 -34.923 31.638 1.00 33.50 261 ASP A CA 1
ATOM 720 C C . ASP A 1 103 ? 3.464 -34.238 30.549 1.00 32.73 261 ASP A C 1
ATOM 721 O O . ASP A 1 103 ? 3.135 -33.149 30.113 1.00 34.89 261 ASP A O 1
ATOM 726 N N . HIS A 1 104 ? 4.495 -34.909 30.100 1.00 31.43 262 HIS A N 1
ATOM 727 C CA . HIS A 1 104 ? 5.411 -34.279 29.095 1.00 29.97 262 HIS A CA 1
ATOM 728 C C . HIS A 1 104 ? 4.889 -34.415 27.676 1.00 27.53 262 HIS A C 1
ATOM 729 O O . HIS A 1 104 ? 4.249 -35.357 27.306 1.00 25.80 262 HIS A O 1
ATOM 736 N N . LEU A 1 105 ? 5.269 -33.435 26.843 1.00 23.03 263 LEU A N 1
ATOM 737 C CA . LEU A 1 105 ? 4.919 -33.447 25.433 1.00 24.78 263 LEU A CA 1
ATOM 738 C C . LEU A 1 105 ? 6.185 -32.993 24.727 1.00 20.36 263 LEU A C 1
ATOM 739 O O . LEU A 1 105 ? 6.868 -32.121 25.225 1.00 20.20 263 LEU A O 1
ATOM 744 N N . TYR A 1 106 ? 6.503 -33.612 23.634 1.00 19.87 264 TYR A N 1
ATOM 745 C CA . TYR A 1 106 ? 7.780 -33.333 22.969 1.00 20.49 264 TYR A CA 1
ATOM 746 C C . TYR A 1 106 ? 7.492 -33.027 21.480 1.00 20.14 264 TYR A C 1
ATOM 747 O O . TYR A 1 106 ? 6.739 -33.720 20.844 1.00 20.81 264 TYR A O 1
ATOM 756 N N . MET A 1 107 ? 8.123 -31.959 20.994 1.00 19.26 265 MET A N 1
ATOM 757 C CA . MET A 1 107 ? 7.963 -31.517 19.610 1.00 18.15 265 MET A CA 1
ATOM 758 C C . MET A 1 107 ? 9.323 -31.498 18.990 1.00 17.22 265 MET A C 1
ATOM 759 O O . MET A 1 107 ? 10.216 -30.772 19.435 1.00 17.20 265 MET A O 1
ATOM 764 N N . VAL A 1 108 ? 9.479 -32.278 17.940 1.00 17.21 266 VAL A N 1
ATOM 765 C CA . VAL A 1 108 ? 10.765 -32.518 17.278 1.00 17.59 266 VAL A CA 1
ATOM 766 C C . VAL A 1 108 ? 10.802 -31.723 15.965 1.00 17.17 266 VAL A C 1
ATOM 767 O O . VAL A 1 108 ? 9.918 -31.824 15.131 1.00 17.50 266 VAL A O 1
ATOM 771 N N . PHE A 1 109 ? 11.822 -30.890 15.856 1.00 16.73 267 PHE A N 1
ATOM 772 C CA . PHE A 1 109 ? 12.031 -30.022 14.686 1.00 16.53 267 PHE A CA 1
ATOM 773 C C . PHE A 1 109 ? 13.316 -30.377 13.962 1.00 16.01 267 PHE A C 1
ATOM 774 O O . PHE A 1 109 ? 14.319 -30.758 14.557 1.00 17.10 267 PHE A O 1
ATOM 782 N N . GLU A 1 110 ? 13.326 -30.122 12.626 1.00 16.44 268 GLU A N 1
ATOM 783 C CA . GLU A 1 110 ? 14.584 -30.123 11.952 1.00 17.93 268 GLU A CA 1
ATOM 784 C C . GLU A 1 110 ? 15.526 -29.065 12.580 1.00 17.35 268 GLU A C 1
ATOM 785 O O . GLU A 1 110 ? 15.121 -27.945 12.917 1.00 19.28 268 GLU A O 1
ATOM 791 N N . LEU A 1 111 ? 16.791 -29.456 12.765 1.00 16.84 269 LEU A N 1
ATOM 792 C CA . LEU A 1 111 ? 17.741 -28.572 13.422 1.00 16.51 269 LEU A CA 1
ATOM 793 C C . LEU A 1 111 ? 18.189 -27.433 12.515 1.00 16.91 269 LEU A C 1
ATOM 794 O O . LEU A 1 111 ? 18.445 -27.718 11.316 1.00 20.15 269 LEU A O 1
ATOM 799 N N . VAL A 1 112 ? 18.387 -26.257 13.011 1.00 17.79 270 VAL A N 1
ATOM 800 C CA . VAL A 1 112 ? 18.822 -25.101 12.211 1.00 17.27 270 VAL A CA 1
ATOM 801 C C . VAL A 1 112 ? 20.130 -24.719 12.918 1.00 17.91 270 VAL A C 1
ATOM 802 O O . VAL A 1 112 ? 20.109 -24.077 14.003 1.00 18.53 270 VAL A O 1
ATOM 806 N N . ASN A 1 113 ? 21.252 -25.117 12.285 1.00 18.28 271 ASN A N 1
ATOM 807 C CA . ASN A 1 113 ? 22.494 -25.300 13.035 1.00 19.05 271 ASN A CA 1
ATOM 808 C C . ASN A 1 113 ? 23.037 -24.127 13.782 1.00 18.92 271 ASN A C 1
ATOM 809 O O . ASN A 1 113 ? 23.720 -24.339 14.797 1.00 19.08 271 ASN A O 1
ATOM 814 N N . GLN A 1 114 ? 22.932 -22.920 13.248 1.00 19.35 272 GLN A N 1
ATOM 815 C CA . GLN A 1 114 ? 23.619 -21.768 13.907 1.00 21.14 272 GLN A CA 1
ATOM 816 C C . GLN A 1 114 ? 22.875 -21.093 14.979 1.00 21.65 272 GLN A C 1
ATOM 817 O O . GLN A 1 114 ? 23.447 -20.267 15.722 1.00 25.01 272 GLN A O 1
ATOM 823 N N . GLY A 1 115 ? 21.572 -21.409 15.129 1.00 19.88 273 GLY A N 1
ATOM 824 C CA . GLY A 1 115 ? 20.800 -20.798 16.195 1.00 19.43 273 GLY A CA 1
ATOM 825 C C . GLY A 1 115 ? 20.368 -19.396 15.855 1.00 17.87 273 GLY A C 1
ATOM 826 O O . GLY A 1 115 ? 20.441 -18.962 14.727 1.00 18.20 273 GLY A O 1
ATOM 827 N N . PRO A 1 116 ? 19.850 -18.668 16.863 1.00 19.89 274 PRO A N 1
ATOM 828 C CA . PRO A 1 116 ? 19.277 -17.370 16.646 1.00 20.07 274 PRO A CA 1
ATOM 829 C C . PRO A 1 116 ? 20.205 -16.442 15.997 1.00 21.37 274 PRO A C 1
ATOM 830 O O . PRO A 1 116 ? 21.423 -16.374 16.319 1.00 21.73 274 PRO A O 1
ATOM 834 N N . VAL A 1 117 ? 19.676 -15.594 15.136 1.00 21.20 275 VAL A N 1
ATOM 835 C CA . VAL A 1 117 ? 20.536 -14.695 14.416 1.00 22.40 275 VAL A CA 1
ATOM 836 C C . VAL A 1 117 ? 21.127 -13.594 15.314 1.00 22.71 275 VAL A C 1
ATOM 837 O O . VAL A 1 117 ? 22.290 -13.211 15.110 1.00 23.20 275 VAL A O 1
ATOM 841 N N . MET A 1 118 ? 20.461 -13.171 16.353 1.00 23.47 276 MET A N 1
ATOM 842 C CA . MET A 1 118 ? 20.903 -12.023 17.195 1.00 24.64 276 MET A CA 1
ATOM 843 C C . MET A 1 118 ? 20.076 -12.117 18.481 1.00 26.47 276 MET A C 1
ATOM 844 O O . MET A 1 118 ? 18.901 -12.518 18.377 1.00 25.08 276 MET A O 1
ATOM 849 N N . GLU A 1 119 ? 20.607 -11.715 19.628 1.00 28.47 277 GLU A N 1
ATOM 850 C CA . GLU A 1 119 ? 19.786 -11.535 20.793 1.00 31.33 277 GLU A CA 1
ATOM 851 C C . GLU A 1 119 ? 19.859 -10.042 21.134 1.00 30.05 277 GLU A C 1
ATOM 852 O O . GLU A 1 119 ? 20.908 -9.548 21.427 1.00 33.89 277 GLU A O 1
ATOM 858 N N . VAL A 1 120 ? 18.765 -9.318 20.960 1.00 30.98 278 VAL A N 1
ATOM 859 C CA . VAL A 1 120 ? 18.769 -7.888 21.213 1.00 28.36 278 VAL A CA 1
ATOM 860 C C . VAL A 1 120 ? 18.763 -7.661 22.740 1.00 29.24 278 VAL A C 1
ATOM 861 O O . VAL A 1 120 ? 17.992 -8.274 23.473 1.00 31.41 278 VAL A O 1
ATOM 865 N N . PRO A 1 121 ? 19.566 -6.754 23.219 1.00 28.46 279 PRO A N 1
ATOM 866 C CA . PRO A 1 121 ? 20.428 -5.901 22.432 1.00 29.00 279 PRO A CA 1
ATOM 867 C C . PRO A 1 121 ? 21.804 -6.484 22.213 1.00 28.95 279 PRO A C 1
ATOM 868 O O . PRO A 1 121 ? 22.252 -7.326 22.959 1.00 30.06 279 PRO A O 1
ATOM 872 N N . THR A 1 122 ? 22.428 -6.062 21.130 1.00 28.39 280 THR A N 1
ATOM 873 C CA . THR A 1 122 ? 23.819 -6.490 20.746 1.00 27.77 280 THR A CA 1
ATOM 874 C C . THR A 1 122 ? 24.664 -5.289 20.354 1.00 30.33 280 THR A C 1
ATOM 875 O O . THR A 1 122 ? 24.139 -4.318 19.816 1.00 29.89 280 THR A O 1
ATOM 879 N N . LEU A 1 123 ? 25.960 -5.367 20.618 1.00 31.45 281 LEU A N 1
ATOM 880 C CA . LEU A 1 123 ? 26.903 -4.325 20.215 1.00 33.10 281 LEU A CA 1
ATOM 881 C C . LEU A 1 123 ? 27.415 -4.614 18.833 1.00 34.44 281 LEU A C 1
ATOM 882 O O . LEU A 1 123 ? 28.151 -3.745 18.261 1.00 34.85 281 LEU A O 1
ATOM 887 N N . LYS A 1 124 ? 26.871 -5.701 18.209 1.00 31.76 282 LYS A N 1
ATOM 888 C CA . LYS A 1 124 ? 27.393 -6.195 16.965 1.00 32.31 282 LYS A CA 1
ATOM 889 C C . LYS A 1 124 ? 26.238 -6.381 15.988 1.00 28.25 282 LYS A C 1
ATOM 890 O O . LYS A 1 124 ? 25.836 -7.493 15.669 1.00 28.95 282 LYS A O 1
ATOM 896 N N . PRO A 1 125 ? 25.748 -5.285 15.508 1.00 25.57 283 PRO A N 1
ATOM 897 C CA . PRO A 1 125 ? 24.766 -5.372 14.443 1.00 24.45 283 PRO A CA 1
ATOM 898 C C . PRO A 1 125 ? 25.300 -5.918 13.094 1.00 23.48 283 PRO A C 1
ATOM 899 O O . PRO A 1 125 ? 26.505 -6.047 12.859 1.00 24.91 283 PRO A O 1
ATOM 903 N N . LEU A 1 126 ? 24.334 -6.267 12.241 1.00 22.78 284 LEU A N 1
ATOM 904 C CA . LEU A 1 126 ? 24.619 -6.747 10.897 1.00 21.67 284 LEU A CA 1
ATOM 905 C C . LEU A 1 126 ? 24.899 -5.604 10.022 1.00 20.85 284 LEU A C 1
ATOM 906 O O . LEU A 1 126 ? 24.441 -4.460 10.200 1.00 22.77 284 LEU A O 1
ATOM 911 N N . SER A 1 127 ? 25.656 -5.883 8.964 1.00 20.76 285 SER A N 1
ATOM 912 C CA . SER A 1 127 ? 25.794 -4.955 7.860 1.00 22.84 285 SER A CA 1
ATOM 913 C C . SER A 1 127 ? 24.460 -4.764 7.121 1.00 23.27 285 SER A C 1
ATOM 914 O O . SER A 1 127 ? 23.537 -5.590 7.277 1.00 22.62 285 SER A O 1
ATOM 917 N N . GLU A 1 128 ? 24.337 -3.696 6.366 1.00 23.77 286 GLU A N 1
ATOM 918 C CA A GLU A 1 128 ? 23.134 -3.482 5.603 0.50 23.57 286 GLU A CA 1
ATOM 919 C CA B GLU A 1 128 ? 23.114 -3.489 5.615 0.50 23.84 286 GLU A CA 1
ATOM 920 C C . GLU A 1 128 ? 22.880 -4.612 4.616 1.00 23.24 286 GLU A C 1
ATOM 921 O O . GLU A 1 128 ? 21.751 -5.063 4.438 1.00 21.62 286 GLU A O 1
ATOM 932 N N . ASP A 1 129 ? 23.934 -5.074 3.908 1.00 21.69 287 ASP A N 1
ATOM 933 C CA . ASP A 1 129 ? 23.697 -6.156 3.001 1.00 21.43 287 ASP A CA 1
ATOM 934 C C . ASP A 1 129 ? 23.283 -7.451 3.656 1.00 21.70 287 ASP A C 1
ATOM 935 O O . ASP A 1 129 ? 22.470 -8.210 3.109 1.00 21.10 287 ASP A O 1
ATOM 940 N N . GLN A 1 130 ? 23.870 -7.762 4.819 1.00 19.60 288 GLN A N 1
ATOM 941 C CA . GLN A 1 130 ? 23.519 -8.994 5.443 1.00 20.09 288 GLN A CA 1
ATOM 942 C C . GLN A 1 130 ? 22.108 -8.884 6.043 1.00 19.28 288 GLN A C 1
ATOM 943 O O . GLN A 1 130 ? 21.285 -9.822 6.014 1.00 21.15 288 GLN A O 1
ATOM 949 N N . ALA A 1 131 ? 21.782 -7.717 6.581 1.00 19.55 289 ALA A N 1
ATOM 950 C CA . ALA A 1 131 ? 20.427 -7.443 7.026 1.00 18.68 289 ALA A CA 1
ATOM 951 C C . ALA A 1 131 ? 19.420 -7.601 5.879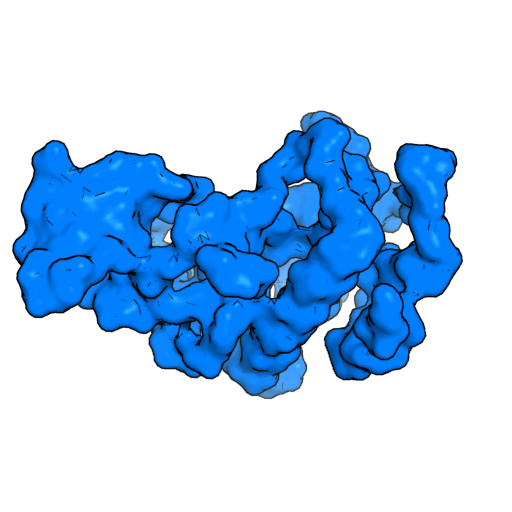 1.00 19.03 289 ALA A C 1
ATOM 952 O O . ALA A 1 131 ? 18.379 -8.198 6.057 1.00 17.99 289 ALA A O 1
ATOM 954 N N . ARG A 1 132 ? 19.772 -7.179 4.692 1.00 19.24 290 ARG A N 1
ATOM 955 C CA . ARG A 1 132 ? 18.875 -7.335 3.551 1.00 18.86 290 ARG A CA 1
ATOM 956 C C . ARG A 1 132 ? 18.640 -8.803 3.199 1.00 18.36 290 ARG A C 1
ATOM 957 O O . ARG A 1 132 ? 17.518 -9.240 2.992 1.00 18.67 290 ARG A O 1
ATOM 965 N N . PHE A 1 133 ? 19.676 -9.594 3.231 1.00 17.80 291 PHE A N 1
ATOM 966 C CA . PHE A 1 133 ? 19.594 -11.024 2.930 1.00 19.55 291 PHE A CA 1
ATOM 967 C C . PHE A 1 133 ? 18.666 -11.736 3.904 1.00 18.55 291 PHE A C 1
ATOM 968 O O . PHE A 1 133 ? 17.749 -12.389 3.523 1.00 19.66 291 PHE A O 1
ATOM 976 N N . TYR A 1 134 ? 18.886 -11.467 5.203 1.00 18.68 292 TYR A N 1
ATOM 977 C CA 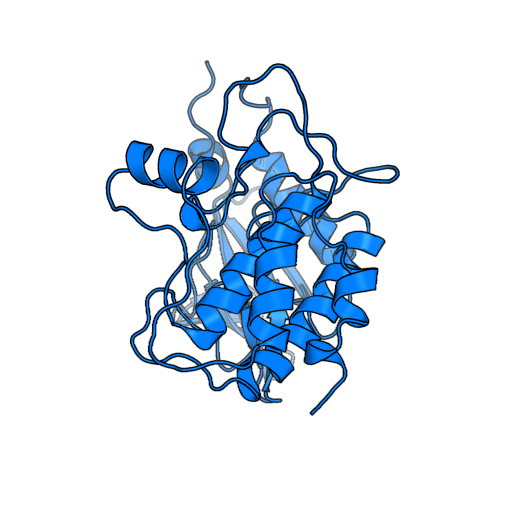. TYR A 1 134 ? 18.008 -12.053 6.200 1.00 17.55 292 TYR A CA 1
ATOM 978 C C . TYR A 1 134 ? 16.571 -11.530 6.123 1.00 17.83 292 TYR A C 1
ATOM 979 O O . TYR A 1 134 ? 15.618 -12.236 6.358 1.00 17.85 292 TYR A O 1
ATOM 988 N N . PHE A 1 135 ? 16.431 -10.243 5.821 1.00 17.11 293 PHE A N 1
ATOM 989 C CA . PHE A 1 135 ? 15.137 -9.645 5.754 1.00 17.93 293 PHE A CA 1
ATOM 990 C C . PHE A 1 135 ? 14.358 -10.222 4.574 1.00 17.21 293 PHE A C 1
ATOM 991 O O . PHE A 1 135 ? 13.138 -10.393 4.653 1.00 17.22 293 PHE A O 1
ATOM 999 N N . GLN A 1 136 ? 15.054 -10.517 3.461 1.00 17.41 294 GLN A N 1
ATOM 1000 C CA . GLN A 1 136 ? 14.382 -11.153 2.316 1.00 18.17 294 GLN A CA 1
ATOM 1001 C C . GLN A 1 136 ? 13.837 -12.518 2.711 1.00 17.72 294 GLN A C 1
ATOM 1002 O O . GLN A 1 136 ? 12.729 -12.895 2.321 1.00 18.36 294 GLN A O 1
ATOM 1008 N N . ASP A 1 137 ? 14.554 -13.282 3.542 1.00 17.26 295 ASP A N 1
ATOM 1009 C CA . ASP A 1 137 ? 14.062 -14.549 4.042 1.00 16.79 295 ASP A CA 1
ATOM 1010 C C . ASP A 1 137 ? 12.853 -14.310 4.907 1.00 16.60 295 ASP A C 1
ATOM 1011 O O . ASP A 1 137 ? 11.902 -15.051 4.865 1.00 17.10 295 ASP A O 1
ATOM 1016 N N . LEU A 1 138 ? 12.933 -13.321 5.776 1.00 15.62 296 LEU A N 1
ATOM 1017 C CA . LEU A 1 138 ? 11.852 -12.989 6.670 1.00 16.70 296 LEU A CA 1
ATOM 1018 C C . LEU A 1 138 ? 10.562 -12.668 5.889 1.00 16.55 296 LEU A C 1
ATOM 1019 O O . LEU A 1 138 ? 9.469 -13.105 6.222 1.00 16.64 296 LEU A O 1
ATOM 1024 N N . ILE A 1 139 ? 10.682 -11.877 4.831 1.00 17.37 297 ILE A N 1
ATOM 1025 C CA . ILE A 1 139 ? 9.522 -11.561 4.003 1.00 17.28 297 ILE A CA 1
ATOM 1026 C C . ILE A 1 139 ? 8.887 -12.825 3.368 1.00 17.38 297 ILE A C 1
ATOM 1027 O O . ILE A 1 139 ? 7.675 -13.010 3.415 1.00 16.78 297 ILE A O 1
ATOM 1032 N N . LYS A 1 140 ? 9.728 -13.713 2.845 1.00 16.72 298 LYS A N 1
ATOM 1033 C CA . LYS A 1 140 ? 9.244 -14.972 2.287 1.00 18.01 298 LYS A CA 1
ATOM 1034 C C . LYS A 1 140 ? 8.545 -15.792 3.313 1.00 17.82 298 LYS A C 1
ATOM 1035 O O . LYS A 1 140 ? 7.440 -16.326 3.074 1.00 16.13 298 LYS A O 1
ATOM 1041 N N . GLY A 1 141 ? 9.094 -15.859 4.495 1.00 16.86 299 GLY A N 1
ATOM 1042 C CA . GLY A 1 141 ? 8.410 -16.633 5.515 1.00 16.61 299 GLY A CA 1
ATOM 1043 C C . GLY A 1 141 ? 7.124 -16.038 5.993 1.00 15.83 299 GLY A C 1
ATOM 1044 O O . GLY A 1 141 ? 6.160 -16.769 6.170 1.00 16.68 299 GLY A O 1
ATOM 1045 N N . ILE A 1 142 ? 7.103 -14.726 6.198 1.00 16.52 300 ILE A N 1
ATOM 1046 C CA . ILE A 1 142 ? 5.908 -14.065 6.715 1.00 17.25 300 ILE A CA 1
ATOM 1047 C C . ILE A 1 142 ? 4.829 -14.088 5.664 1.00 17.23 300 ILE A C 1
ATOM 1048 O O . ILE A 1 142 ? 3.701 -14.301 5.996 1.00 16.72 300 ILE A O 1
ATOM 1053 N N . GLU A 1 143 ? 5.161 -13.853 4.418 1.00 16.65 301 GLU A N 1
ATOM 1054 C CA . GLU A 1 143 ? 4.034 -13.860 3.430 1.00 17.77 301 GLU A CA 1
ATOM 1055 C C . GLU A 1 143 ? 3.425 -15.238 3.337 1.00 18.91 301 GLU A C 1
ATOM 1056 O O . GLU A 1 143 ? 2.206 -15.324 3.173 1.00 17.79 301 GLU A O 1
ATOM 1062 N N . TYR A 1 144 ? 4.252 -16.279 3.479 1.00 16.16 302 TYR A N 1
ATOM 1063 C CA . TYR A 1 144 ? 3.721 -17.604 3.508 1.00 16.55 302 TYR A CA 1
ATOM 1064 C C . TYR A 1 144 ? 2.825 -17.862 4.728 1.00 17.08 302 TYR A C 1
ATOM 1065 O O . TYR A 1 144 ? 1.732 -18.366 4.601 1.00 17.51 302 TYR A O 1
ATOM 1074 N N . LEU A 1 145 ? 3.294 -17.463 5.903 1.00 16.87 303 LEU A N 1
ATOM 1075 C CA . LEU A 1 145 ? 2.446 -17.570 7.106 1.00 17.09 303 LEU A CA 1
ATOM 1076 C C . LEU A 1 145 ? 1.116 -16.887 6.882 1.00 15.98 303 LEU A C 1
ATOM 1077 O O . LEU A 1 145 ? 0.054 -17.442 7.134 1.00 16.17 303 LEU A O 1
ATOM 1082 N N . HIS A 1 146 ? 1.184 -15.661 6.452 1.00 16.19 304 HIS A N 1
ATOM 1083 C CA . HIS A 1 146 ? -0.035 -14.875 6.249 1.00 16.14 304 HIS A CA 1
ATOM 1084 C C . HIS A 1 146 ? -0.994 -15.523 5.246 1.00 17.26 304 HIS A C 1
ATOM 1085 O O . HIS A 1 146 ? -2.227 -15.518 5.468 1.00 17.05 304 HIS A O 1
ATOM 1092 N N . TYR A 1 147 ? -0.410 -16.072 4.176 1.00 17.32 305 TYR A N 1
ATOM 1093 C CA . TYR A 1 147 ? -1.224 -16.757 3.198 1.00 17.72 305 TYR A CA 1
ATOM 1094 C C . TYR A 1 147 ? -1.909 -17.972 3.757 1.00 18.74 305 TYR A C 1
ATOM 1095 O O . TYR A 1 147 ? -3.048 -18.294 3.401 1.00 20.60 305 TYR A O 1
ATOM 1104 N N . GLN A 1 148 ? -1.253 -18.615 4.708 1.00 18.47 306 GLN A N 1
ATOM 1105 C CA . GLN A 1 148 ? -1.772 -19.754 5.423 1.00 19.11 306 GLN A CA 1
ATOM 1106 C C . GLN A 1 148 ? -2.664 -19.367 6.602 1.00 18.94 306 GLN A C 1
ATOM 1107 O O . GLN A 1 148 ? -3.043 -20.283 7.412 1.00 19.59 306 GLN A O 1
ATOM 1113 N N . LYS A 1 149 ? -2.962 -18.093 6.695 1.00 19.08 307 LYS A N 1
ATOM 1114 C CA . LYS A 1 149 ? -3.892 -17.533 7.726 1.00 19.29 307 LYS A CA 1
ATOM 1115 C C . LYS A 1 149 ? -3.332 -17.676 9.134 1.00 18.20 307 LYS A C 1
ATOM 1116 O O . LYS A 1 149 ? -4.067 -17.904 10.067 1.00 18.55 307 LYS A O 1
ATOM 1122 N N . ILE A 1 150 ? -2.041 -17.521 9.233 1.00 17.36 308 ILE A N 1
ATOM 1123 C CA . ILE A 1 150 ? -1.309 -17.555 10.485 1.00 17.04 308 ILE A CA 1
ATOM 1124 C C . ILE A 1 150 ? -0.693 -16.183 10.741 1.00 17.32 308 ILE A C 1
ATOM 1125 O O . ILE A 1 150 ? 0.016 -15.661 9.901 1.00 17.47 308 ILE A O 1
ATOM 1130 N N . ILE A 1 151 ? -0.888 -15.646 11.928 1.00 16.13 309 ILE A N 1
ATOM 1131 C CA . ILE A 1 151 ? -0.091 -14.560 12.435 1.00 17.06 309 ILE A CA 1
ATOM 1132 C C . ILE A 1 151 ? 0.861 -15.101 13.486 1.00 16.53 309 ILE A C 1
ATOM 1133 O O . ILE A 1 151 ? 0.498 -15.889 14.353 1.00 15.95 309 ILE A O 1
ATOM 1138 N N . HIS A 1 152 ? 2.090 -14.614 13.421 1.00 16.72 310 HIS A N 1
ATOM 1139 C CA . HIS A 1 152 ? 3.132 -15.177 14.332 1.00 15.63 310 HIS A CA 1
ATOM 1140 C C . HIS A 1 152 ? 3.084 -14.574 15.712 1.00 16.26 310 HIS A C 1
ATOM 1141 O O . HIS A 1 152 ? 3.111 -15.327 16.733 1.00 17.35 310 HIS A O 1
ATOM 1148 N N . ARG A 1 153 ? 2.948 -13.262 15.769 1.00 16.68 311 ARG A N 1
ATOM 1149 C CA . ARG A 1 153 ? 2.836 -12.496 17.015 1.00 17.76 311 ARG A CA 1
ATOM 1150 C C . ARG A 1 153 ? 4.072 -12.401 17.845 1.00 18.02 311 ARG A C 1
ATOM 1151 O O . ARG A 1 153 ? 3.992 -11.696 18.871 1.00 18.32 311 ARG A O 1
ATOM 1159 N N . ASP A 1 154 ? 5.180 -13.008 17.505 1.00 17.70 312 ASP A N 1
ATOM 1160 C CA . ASP A 1 154 ? 6.427 -12.777 18.272 1.00 18.08 312 ASP A CA 1
ATOM 1161 C C . ASP A 1 154 ? 7.605 -12.709 17.354 1.00 17.46 312 ASP A C 1
ATOM 1162 O O . ASP A 1 154 ? 8.664 -13.275 17.635 1.00 17.20 312 ASP A O 1
ATOM 1167 N N . ILE A 1 155 ? 7.482 -11.957 16.259 1.00 16.52 313 ILE A N 1
ATOM 1168 C CA . ILE A 1 155 ? 8.616 -11.761 15.415 1.00 16.23 313 ILE A CA 1
ATOM 1169 C C . ILE A 1 155 ? 9.656 -10.878 16.067 1.00 17.26 313 ILE A C 1
ATOM 1170 O O . ILE A 1 155 ? 9.358 -9.793 16.486 1.00 16.85 313 ILE A O 1
ATOM 1175 N N . LYS A 1 156 ? 10.871 -11.383 16.134 1.00 16.20 314 LYS A N 1
ATOM 1176 C CA . LYS A 1 156 ? 11.993 -10.673 16.744 1.00 16.90 314 LYS A CA 1
ATOM 1177 C C . LYS A 1 156 ? 13.240 -11.430 16.377 1.00 17.70 314 LYS A C 1
ATOM 1178 O O . LYS A 1 156 ? 13.177 -12.622 16.015 1.00 18.07 314 LYS A O 1
ATOM 1184 N N . PRO A 1 157 ? 14.425 -10.773 16.384 1.00 17.29 315 PRO A N 1
ATOM 1185 C CA . PRO A 1 157 ? 15.598 -11.480 15.871 1.00 18.01 315 PRO A CA 1
ATOM 1186 C C . PRO A 1 157 ? 15.930 -12.784 16.662 1.00 17.24 315 PRO A C 1
ATOM 1187 O O . PRO A 1 157 ? 16.398 -13.733 16.035 1.00 17.68 315 PRO A O 1
ATOM 1191 N N . SER A 1 158 ? 15.655 -12.892 17.928 1.00 18.46 316 SER A N 1
ATOM 1192 C CA . SER A 1 158 ? 15.970 -14.065 18.685 1.00 19.50 316 SER A CA 1
ATOM 1193 C C . SER A 1 158 ? 15.096 -15.302 18.304 1.00 19.34 316 SER A C 1
ATOM 1194 O O . SER A 1 158 ? 15.388 -16.422 18.739 1.00 20.07 316 SER A O 1
ATOM 1197 N N . ASN A 1 159 ? 13.996 -15.080 17.537 1.00 18.14 317 ASN A N 1
ATOM 1198 C CA . ASN A 1 159 ? 13.127 -16.167 17.045 1.00 18.64 317 ASN A CA 1
ATOM 1199 C C . ASN A 1 159 ? 13.444 -16.510 15.611 1.00 17.12 317 ASN A C 1
ATOM 1200 O O . ASN A 1 159 ? 12.697 -17.241 14.964 1.00 18.11 317 ASN A O 1
ATOM 1205 N N . LEU A 1 160 ? 14.518 -15.960 15.057 1.00 16.59 318 LEU A N 1
ATOM 1206 C CA . LEU A 1 160 ? 14.948 -16.184 13.700 1.00 16.80 318 LEU A CA 1
ATOM 1207 C C . LEU A 1 160 ? 16.250 -17.014 13.679 1.00 19.05 318 LEU A C 1
ATOM 1208 O O . LEU A 1 160 ? 17.278 -16.525 14.117 1.00 19.03 318 LEU A O 1
ATOM 1213 N N . LEU A 1 161 ? 16.137 -18.279 13.268 1.00 16.90 319 LEU A N 1
ATOM 1214 C CA . LEU A 1 161 ? 17.266 -19.223 13.358 1.00 17.12 319 LEU A CA 1
ATOM 1215 C C . LEU A 1 161 ? 18.048 -19.189 12.063 1.00 16.99 319 LEU A C 1
ATOM 1216 O O . LEU A 1 161 ? 17.446 -19.225 10.982 1.00 18.50 319 LEU A O 1
ATOM 1221 N N . VAL A 1 162 ? 19.370 -19.190 12.167 1.00 16.64 320 VAL A N 1
ATOM 1222 C CA . VAL A 1 162 ? 20.191 -19.186 10.940 1.00 18.06 320 VAL A CA 1
ATOM 1223 C C . VAL A 1 162 ? 20.681 -20.581 10.655 1.00 17.87 320 VAL A C 1
ATOM 1224 O O . VAL A 1 162 ? 21.257 -21.238 11.545 1.00 18.91 320 VAL A O 1
ATOM 1228 N N . GLY A 1 163 ? 20.421 -21.106 9.474 1.00 16.89 321 GLY A N 1
ATOM 1229 C CA . GLY A 1 163 ? 20.882 -22.395 9.067 1.00 19.29 321 GLY A CA 1
ATOM 1230 C C . GLY A 1 163 ? 22.334 -22.407 8.528 1.00 21.22 321 GLY A C 1
ATOM 1231 O O . GLY A 1 163 ? 22.923 -21.376 8.357 1.00 22.53 321 GLY A O 1
ATOM 1232 N N . GLU A 1 164 ? 22.830 -23.588 8.335 1.00 23.79 322 GLU A N 1
ATOM 1233 C CA . GLU A 1 164 ? 24.170 -23.736 7.786 1.00 27.71 322 GLU A CA 1
ATOM 1234 C C . GLU A 1 164 ? 24.297 -23.072 6.412 1.00 27.83 322 GLU A C 1
ATOM 1235 O O . GLU A 1 164 ? 25.350 -22.498 6.085 1.00 28.69 322 GLU A O 1
ATOM 1241 N N . ASP A 1 165 ? 23.168 -23.003 5.701 1.00 25.48 323 ASP A N 1
ATOM 1242 C CA . ASP A 1 165 ? 23.098 -22.373 4.404 1.00 25.94 323 ASP A CA 1
ATOM 1243 C C . ASP A 1 165 ? 23.017 -20.847 4.426 1.00 26.72 323 ASP A C 1
ATOM 1244 O O . ASP A 1 165 ? 22.925 -20.225 3.334 1.00 26.50 323 ASP A O 1
ATOM 1249 N N . GLY A 1 166 ? 22.987 -20.260 5.639 1.00 21.97 324 GLY A N 1
ATOM 1250 C CA . GLY A 1 166 ? 23.027 -18.845 5.885 1.00 22.69 324 GLY A CA 1
ATOM 1251 C C . GLY A 1 166 ? 21.625 -18.198 5.660 1.00 21.77 324 GLY A C 1
ATOM 1252 O O . GLY A 1 166 ? 21.532 -16.977 5.530 1.00 22.74 324 GLY A O 1
ATOM 1253 N N . HIS A 1 167 ? 20.577 -19.045 5.597 1.00 20.11 325 HIS A N 1
ATOM 1254 C CA . HIS A 1 167 ? 19.200 -18.545 5.521 1.00 20.18 325 HIS A CA 1
ATOM 1255 C C . HIS A 1 167 ? 18.495 -18.678 6.840 1.00 19.17 325 HIS A C 1
ATOM 1256 O O . HIS A 1 167 ? 18.811 -19.585 7.606 1.00 20.05 325 HIS A O 1
ATOM 1263 N N . ILE A 1 168 ? 17.570 -17.758 7.086 1.00 19.08 326 ILE A N 1
ATOM 1264 C CA . ILE A 1 168 ? 16.759 -17.720 8.319 1.00 20.79 326 ILE A CA 1
ATOM 1265 C C . ILE A 1 168 ? 15.600 -18.579 8.239 1.00 19.46 326 ILE A C 1
ATOM 1266 O O . ILE A 1 168 ? 14.941 -18.690 7.205 1.00 18.97 326 ILE A O 1
ATOM 1271 N N . LYS A 1 169 ? 15.239 -19.197 9.368 1.00 17.40 327 LYS A N 1
ATOM 1272 C CA . LYS A 1 169 ? 13.937 -19.880 9.548 1.00 18.55 327 LYS A CA 1
ATOM 1273 C C . LYS A 1 169 ? 13.226 -19.227 10.724 1.00 18.11 327 LYS A C 1
ATOM 1274 O O . LYS A 1 169 ? 13.806 -19.083 11.817 1.00 18.12 327 LYS A O 1
ATOM 128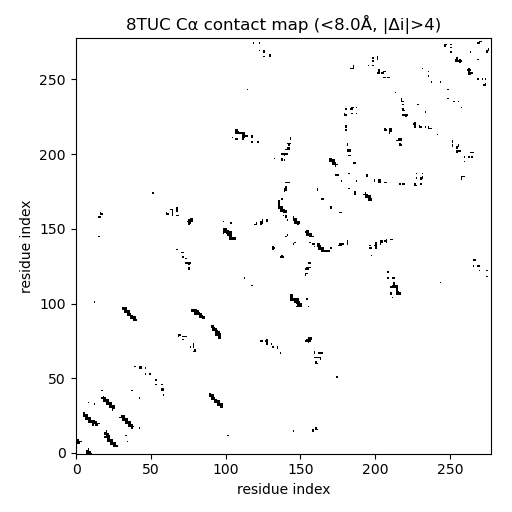0 N N . ILE A 1 170 ? 11.974 -18.861 10.561 1.00 16.62 328 ILE A N 1
ATOM 1281 C CA . ILE A 1 170 ? 11.120 -18.291 11.614 1.00 16.06 328 ILE A CA 1
ATOM 1282 C C . ILE A 1 170 ? 10.750 -19.460 12.577 1.00 16.46 328 ILE A C 1
ATOM 1283 O O . ILE A 1 170 ? 10.263 -20.509 12.140 1.00 16.10 328 ILE A O 1
ATOM 1288 N N . ALA A 1 171 ? 10.964 -19.244 13.851 1.00 15.49 329 ALA A N 1
ATOM 1289 C CA . ALA A 1 171 ? 10.727 -20.229 14.873 1.00 16.18 329 ALA A CA 1
ATOM 1290 C C . ALA A 1 171 ? 9.862 -19.674 15.961 1.00 16.12 329 ALA A C 1
ATOM 1291 O O . ALA A 1 171 ? 9.449 -18.495 15.972 1.00 16.52 329 ALA A O 1
ATOM 1293 N N . ASP A 1 172 ? 9.573 -20.504 16.951 1.00 16.66 330 ASP A N 1
ATOM 1294 C CA . ASP A 1 172 ? 8.779 -20.165 18.126 1.00 17.45 330 ASP A CA 1
ATOM 1295 C C . ASP A 1 172 ? 7.352 -19.677 17.817 1.00 17.35 330 ASP A C 1
ATOM 1296 O O . ASP A 1 172 ? 7.022 -18.470 17.953 1.00 17.29 330 ASP A O 1
ATOM 1301 N N . PHE A 1 173 ? 6.523 -20.635 17.430 1.00 17.75 331 PHE A N 1
ATOM 1302 C CA . PHE A 1 173 ? 5.100 -20.453 17.158 1.00 18.60 331 PHE A CA 1
ATOM 1303 C C . PHE A 1 173 ? 4.227 -20.535 18.401 1.00 17.59 331 PHE A C 1
ATOM 1304 O O . PHE A 1 173 ? 3.015 -20.670 18.307 1.00 19.41 331 PHE A O 1
ATOM 1312 N N . GLY A 1 174 ? 4.838 -20.377 19.566 1.00 18.03 332 GLY A N 1
ATOM 1313 C CA . GLY A 1 174 ? 4.146 -20.600 20.792 1.00 18.39 332 GLY A CA 1
ATOM 1314 C C . GLY A 1 174 ? 2.966 -19.705 21.102 1.00 21.50 332 GLY A C 1
ATOM 1315 O O . GLY A 1 174 ? 2.037 -20.152 21.796 1.00 22.91 332 GLY A O 1
ATOM 1316 N N . VAL A 1 175 ? 2.960 -18.502 20.512 1.00 19.92 333 VAL A N 1
ATOM 1317 C CA . VAL A 1 175 ? 1.847 -17.608 20.678 1.00 21.66 333 VAL A CA 1
ATOM 1318 C C . VAL A 1 175 ? 1.130 -17.274 19.343 1.00 21.74 333 VAL A C 1
ATOM 1319 O O . VAL A 1 175 ? 0.361 -16.333 19.295 1.00 24.52 333 VAL A O 1
ATOM 1323 N N . SER A 1 176 ? 1.426 -18.004 18.272 1.00 19.80 334 SER A N 1
ATOM 1324 C CA . SER A 1 176 ? 0.876 -17.807 16.982 1.00 19.87 334 SER A CA 1
ATOM 1325 C C . SER A 1 176 ? -0.629 -18.079 17.017 1.00 21.00 334 SER A C 1
ATOM 1326 O O . SER A 1 176 ? -1.114 -18.784 17.883 1.00 23.72 334 SER A O 1
ATOM 1329 N N . ASN A 1 177 ? -1.336 -17.471 16.107 1.00 21.22 335 ASN A N 1
ATOM 1330 C CA . ASN A 1 177 ? -2.781 -17.701 16.004 1.00 23.15 335 ASN A CA 1
ATOM 1331 C C . ASN A 1 177 ? -3.185 -17.921 14.528 1.00 21.29 335 ASN A C 1
ATOM 1332 O O . ASN A 1 177 ? -2.580 -17.335 13.587 1.00 20.08 335 ASN A O 1
ATOM 1337 N N . GLU A 1 178 ? -4.112 -18.803 14.314 1.00 20.51 336 GLU A N 1
ATOM 1338 C CA . GLU A 1 178 ? -4.696 -19.014 13.030 1.00 22.29 336 GLU A CA 1
ATOM 1339 C C . GLU A 1 178 ? -6.013 -18.269 12.954 1.00 23.49 336 GLU A C 1
ATOM 1340 O O . GLU A 1 178 ? -6.802 -18.381 13.873 1.00 26.36 336 GLU A O 1
ATOM 1346 N N . PHE A 1 179 ? -6.238 -17.564 11.885 1.00 21.28 337 PHE A N 1
ATOM 1347 C CA . PHE A 1 179 ? -7.448 -16.815 11.757 1.00 23.91 337 PHE A CA 1
ATOM 1348 C C . PHE A 1 179 ? -8.223 -17.395 10.611 1.00 26.60 337 PHE A C 1
ATOM 1349 O O . PHE A 1 179 ? -7.734 -18.113 9.773 1.00 23.11 337 PHE A O 1
ATOM 1357 N N . LYS A 1 180 ? -9.501 -16.972 10.557 1.00 32.29 338 LYS A N 1
ATOM 1358 C CA . LYS A 1 180 ? -10.269 -17.152 9.288 1.00 36.54 338 LYS A CA 1
ATOM 1359 C C . LYS A 1 180 ? -10.592 -15.851 8.627 1.00 33.59 338 LYS A C 1
ATOM 1360 O O . LYS A 1 180 ? -10.473 -14.746 9.192 1.00 37.48 338 LYS A O 1
ATOM 1366 N N . GLY A 1 181 ? -10.898 -15.985 7.368 1.00 35.78 339 GLY A N 1
ATOM 1367 C CA . GLY A 1 181 ? -11.092 -14.874 6.482 1.00 34.19 339 GLY A CA 1
ATOM 1368 C C . GLY A 1 181 ? -9.794 -14.124 6.292 1.00 33.75 339 GLY A C 1
ATOM 1369 O O . GLY A 1 181 ? -8.732 -14.776 6.253 1.00 31.19 339 GLY A O 1
ATOM 1370 N N . SER A 1 182 ? -9.892 -12.788 6.181 1.00 28.23 340 SER A N 1
ATOM 1371 C CA . SER A 1 182 ? -8.840 -12.027 5.587 1.00 26.49 340 SER A CA 1
ATOM 1372 C C . SER A 1 182 ? -7.766 -11.555 6.566 1.00 23.53 340 SER A C 1
ATOM 1373 O O . SER A 1 182 ? -6.686 -11.188 6.132 1.00 22.71 340 SER A O 1
ATOM 1376 N N . ASP A 1 183 ? -8.078 -11.506 7.855 1.00 21.29 341 ASP A N 1
ATOM 1377 C CA . ASP A 1 183 ? -7.129 -11.012 8.853 1.00 21.70 341 ASP A CA 1
ATOM 1378 C C . ASP A 1 183 ? -7.665 -11.416 10.203 1.00 20.18 341 ASP A C 1
ATOM 1379 O O . ASP A 1 183 ? -8.874 -11.854 10.309 1.00 21.09 341 ASP A O 1
ATOM 1384 N N . ALA A 1 184 ? -6.813 -11.398 11.226 1.00 18.68 342 ALA A N 1
ATOM 1385 C CA . ALA A 1 184 ? -7.232 -11.612 12.585 1.00 19.53 342 ALA A CA 1
ATOM 1386 C C . ALA A 1 184 ? -7.702 -10.271 13.123 1.00 19.20 342 ALA A C 1
ATOM 1387 O O . ALA A 1 184 ? -7.013 -9.238 12.950 1.00 19.48 342 ALA A O 1
ATOM 1389 N N . LEU A 1 185 ? -8.810 -10.272 13.845 1.00 16.57 343 LEU A N 1
ATOM 1390 C CA . LEU A 1 185 ? -9.341 -9.077 14.521 1.00 17.86 343 LEU A CA 1
ATOM 1391 C C . LEU A 1 185 ? -9.156 -9.268 15.981 1.00 19.65 343 LEU A C 1
ATOM 1392 O O . LEU A 1 185 ? -9.694 -10.229 16.557 1.00 19.35 343 LEU A O 1
ATOM 1397 N N . LEU A 1 186 ? -8.402 -8.374 16.640 1.00 18.37 344 LEU A N 1
ATOM 1398 C CA . LEU A 1 186 ? -8.002 -8.582 18.057 1.00 20.23 344 LEU A CA 1
ATOM 1399 C C . LEU A 1 186 ? -8.409 -7.399 18.911 1.00 18.85 344 LEU A C 1
ATOM 1400 O O . LEU A 1 186 ? -8.216 -6.269 18.482 1.00 17.93 344 LEU A O 1
ATOM 1405 N N . SER A 1 187 ? -8.836 -7.647 20.136 1.00 19.25 345 SER A N 1
ATOM 1406 C CA . SER A 1 187 ? -8.996 -6.589 21.141 1.00 20.63 345 SER A CA 1
ATOM 1407 C C . SER A 1 187 ? -7.687 -6.382 21.907 1.00 19.82 345 SER A C 1
ATOM 1408 O O . SER A 1 187 ? -7.392 -5.297 22.298 1.00 20.64 345 SER A O 1
ATOM 1411 N N . ASN A 1 188 ? -7.002 -7.468 22.236 1.00 19.11 346 ASN A N 1
ATOM 1412 C CA . ASN A 1 188 ? -5.687 -7.396 22.894 1.00 18.53 346 ASN A CA 1
ATOM 1413 C C . ASN A 1 188 ? -4.841 -8.524 22.245 1.00 19.60 346 ASN A C 1
ATOM 1414 O O . ASN A 1 188 ? -5.343 -9.458 21.616 1.00 20.91 346 ASN A O 1
ATOM 1419 N N . THR A 1 189 ? -3.547 -8.479 22.485 1.00 18.92 347 THR A N 1
ATOM 1420 C CA . THR A 1 189 ? -2.632 -9.448 21.931 1.00 17.89 347 THR A CA 1
ATOM 1421 C C . THR A 1 189 ? -1.454 -9.665 22.859 1.00 20.05 347 THR A C 1
ATOM 1422 O O . THR A 1 189 ? -1.247 -8.981 23.876 1.00 20.20 347 THR A O 1
ATOM 1426 N N . VAL A 1 190 ? -0.636 -10.637 22.483 1.00 20.72 348 VAL A N 1
ATOM 1427 C CA . VAL A 1 190 ? 0.507 -11.067 23.208 1.00 21.79 348 VAL A CA 1
ATOM 1428 C C . VAL A 1 190 ? 1.668 -10.571 22.425 1.00 22.95 348 VAL A C 1
ATOM 1429 O O . VAL A 1 190 ? 1.520 -10.224 21.293 1.00 33.99 348 VAL A O 1
ATOM 1433 N N . GLY A 1 191 ? 2.842 -10.511 22.987 1.00 21.11 349 GLY A N 1
ATOM 1434 C CA . GLY A 1 191 ? 4.016 -10.130 22.257 1.00 21.02 349 GLY A CA 1
ATOM 1435 C C . GLY A 1 191 ? 5.133 -9.809 23.166 1.00 22.21 349 GLY A C 1
ATOM 1436 O O . GLY A 1 191 ? 4.924 -9.765 24.357 1.00 23.92 349 GLY A O 1
ATOM 1437 N N . THR A 1 192 ? 6.353 -9.705 22.666 1.00 21.08 350 THR A N 1
ATOM 1438 C CA . THR A 1 192 ? 7.438 -9.159 23.412 1.00 21.84 350 THR A CA 1
ATOM 1439 C C . THR A 1 192 ? 7.275 -7.627 23.468 1.00 23.75 350 THR A C 1
ATOM 1440 O O . THR A 1 192 ? 7.150 -7.010 22.445 1.00 19.21 350 THR A O 1
ATOM 1444 N N . PRO A 1 193 ? 7.256 -7.010 24.637 1.00 25.23 351 PRO A N 1
ATOM 1445 C CA . PRO A 1 193 ? 6.775 -5.585 24.725 1.00 25.14 351 PRO A CA 1
ATOM 1446 C C . PRO A 1 193 ? 7.515 -4.603 23.795 1.00 22.06 351 PRO A C 1
ATOM 1447 O O . PRO A 1 193 ? 6.828 -3.805 23.116 1.00 22.38 351 PRO A O 1
ATOM 1451 N N . ALA A 1 194 ? 8.838 -4.740 23.615 1.00 20.42 352 ALA A N 1
ATOM 1452 C CA . ALA A 1 194 ? 9.522 -3.780 22.725 1.00 20.09 352 ALA A CA 1
ATOM 1453 C C . ALA A 1 194 ? 9.189 -3.936 21.291 1.00 17.84 352 ALA A C 1
ATOM 1454 O O . ALA A 1 194 ? 9.546 -3.072 20.476 1.00 17.95 352 ALA A O 1
ATOM 1456 N N . PHE A 1 195 ? 8.556 -5.040 20.947 1.00 16.73 353 PHE A N 1
ATOM 1457 C CA . PHE A 1 195 ? 8.164 -5.326 19.557 1.00 17.17 353 PHE A CA 1
ATOM 1458 C C . PHE A 1 195 ? 6.686 -5.115 19.262 1.00 17.44 353 PHE A C 1
ATOM 1459 O O . PHE A 1 195 ? 6.255 -5.375 18.122 1.00 17.02 353 PHE A O 1
ATOM 1467 N N . MET A 1 196 ? 5.913 -4.757 20.301 1.00 16.84 354 MET A N 1
ATOM 1468 C CA . MET A 1 196 ? 4.480 -4.663 20.126 1.00 18.37 354 MET A CA 1
ATOM 1469 C C . MET A 1 196 ? 4.140 -3.292 19.477 1.00 17.65 354 MET A C 1
ATOM 1470 O O . MET A 1 196 ? 4.682 -2.241 19.805 1.00 17.81 354 MET A O 1
ATOM 1475 N N . ALA A 1 197 ? 3.147 -3.325 18.638 1.00 16.93 355 ALA A N 1
ATOM 1476 C CA . ALA A 1 197 ? 2.756 -2.182 17.880 1.00 17.24 355 ALA A CA 1
ATOM 1477 C C . ALA A 1 197 ? 1.893 -1.261 18.747 1.00 17.93 355 ALA A C 1
ATOM 1478 O O . ALA A 1 197 ? 1.138 -1.685 19.644 1.00 18.13 355 ALA A O 1
ATOM 1480 N N . PRO A 1 198 ? 1.964 0.042 18.442 1.00 16.60 356 PRO A N 1
ATOM 1481 C CA . PRO A 1 198 ? 1.279 1.031 19.308 1.00 17.96 356 PRO A CA 1
ATOM 1482 C C . PRO A 1 198 ? -0.207 0.847 19.494 1.00 19.46 356 PRO A C 1
ATOM 1483 O O . PRO A 1 198 ? -0.763 1.075 20.558 1.00 19.73 356 PRO A O 1
ATOM 1487 N N . GLU A 1 199 ? -0.873 0.414 18.448 1.00 18.14 357 GLU A N 1
ATOM 1488 C CA . GLU A 1 199 ? -2.332 0.161 18.488 1.00 18.87 357 GLU A CA 1
ATOM 1489 C C . GLU A 1 199 ? -2.691 -0.942 19.478 1.00 21.07 357 GLU A C 1
ATOM 1490 O O . GLU A 1 199 ? -3.857 -0.949 19.940 1.00 22.32 357 GLU A O 1
ATOM 1496 N N . SER A 1 200 ? -1.747 -1.812 19.881 1.00 18.11 358 SER A N 1
ATOM 1497 C CA . SER A 1 200 ? -2.020 -2.848 20.805 1.00 19.24 358 SER A CA 1
ATOM 1498 C C . SER A 1 200 ? -1.775 -2.456 22.234 1.00 21.00 358 SER A C 1
ATOM 1499 O O . SER A 1 200 ? -2.097 -3.215 23.143 1.00 21.42 358 SER A O 1
ATOM 1502 N N . LEU A 1 201 ? -1.329 -1.215 22.459 1.00 21.35 359 LEU A N 1
ATOM 1503 C CA . LEU A 1 201 ? -0.882 -0.761 23.766 1.00 22.79 359 LEU A CA 1
ATOM 1504 C C . LEU A 1 201 ? -1.727 0.304 24.378 1.00 26.09 359 LEU A C 1
ATOM 1505 O O . LEU A 1 201 ? -1.332 0.978 25.348 1.00 27.09 359 LEU A O 1
ATOM 1510 N N . SER A 1 202 ? -2.870 0.472 23.871 1.00 29.70 360 SER A N 1
ATOM 1511 C CA . SER A 1 202 ? -3.734 1.378 24.634 1.00 37.88 360 SER A CA 1
ATOM 1512 C C . SER A 1 202 ? -5.053 0.693 24.963 1.00 38.79 360 SER A C 1
ATOM 1513 O O . SER A 1 202 ? -5.416 -0.225 24.300 1.00 40.73 360 SER A O 1
ATOM 1516 N N . GLU A 1 203 ? -5.781 1.137 25.975 1.00 42.57 361 GLU A N 1
ATOM 1517 C CA . GLU A 1 203 ? -7.116 0.598 26.168 1.00 48.27 361 GLU A CA 1
ATOM 1518 C C . GLU A 1 203 ? -8.007 1.453 25.285 1.00 44.29 361 GLU A C 1
ATOM 1519 O O . GLU A 1 203 ? -8.122 2.607 25.498 1.00 42.38 361 GLU A O 1
ATOM 1525 N N . THR A 1 204 ? -8.542 0.913 24.216 1.00 43.87 362 THR A N 1
ATOM 1526 C CA . THR A 1 204 ? -9.340 1.749 23.300 1.00 40.23 362 THR A CA 1
ATOM 1527 C C . THR A 1 204 ? -10.524 0.876 23.003 1.00 36.04 362 THR A C 1
ATOM 1528 O O . THR A 1 204 ? -10.425 -0.320 23.204 1.00 34.28 362 THR A O 1
ATOM 1532 N N . ARG A 1 205 ? -11.596 1.446 22.448 1.00 32.12 363 ARG A N 1
ATOM 1533 C CA . ARG A 1 205 ? -12.745 0.617 21.994 1.00 32.30 363 ARG A CA 1
ATOM 1534 C C . ARG A 1 205 ? -12.546 -0.125 20.658 1.00 31.60 363 ARG A C 1
ATOM 1535 O O . ARG A 1 205 ? -13.409 -0.926 20.250 1.00 30.27 363 ARG A O 1
ATOM 1543 N N . LYS A 1 206 ? -11.477 0.244 19.942 1.00 29.29 364 LYS A N 1
ATOM 1544 C CA . LYS A 1 206 ? -11.210 -0.207 18.574 1.00 28.48 364 LYS A CA 1
ATOM 1545 C C . LYS A 1 206 ? -10.328 -1.448 18.517 1.00 26.47 364 LYS A C 1
ATOM 1546 O O . LYS A 1 206 ? -9.156 -1.383 18.863 1.00 29.46 364 LYS A O 1
ATOM 1552 N N . ILE A 1 207 ? -10.814 -2.533 17.909 1.00 22.39 365 ILE A N 1
ATOM 1553 C CA . ILE A 1 207 ? -9.980 -3.685 17.630 1.00 21.29 365 ILE A CA 1
ATOM 1554 C C . ILE A 1 207 ? -8.928 -3.286 16.621 1.00 21.19 365 ILE A C 1
ATOM 1555 O O . ILE A 1 207 ? -9.040 -2.232 15.960 1.00 20.18 365 ILE A O 1
ATOM 1560 N N . PHE A 1 208 ? -7.984 -4.214 16.393 1.00 19.50 366 PHE A N 1
ATOM 1561 C CA . PHE A 1 208 ? -6.887 -4.005 15.474 1.00 17.94 366 PHE A CA 1
ATOM 1562 C C . PHE A 1 208 ? -6.560 -5.283 14.754 1.00 18.17 366 PHE A C 1
ATOM 1563 O O . PHE A 1 208 ? -6.904 -6.400 15.170 1.00 20.73 366 PHE A O 1
ATOM 1571 N N . SER A 1 209 ? -5.946 -5.105 13.635 1.00 19.84 367 SER A N 1
ATOM 1572 C CA . SER A 1 209 ? -5.587 -6.209 12.828 1.00 23.04 367 SER A CA 1
ATOM 1573 C C . SER A 1 209 ? -4.290 -6.878 13.144 1.00 19.21 367 SER A C 1
ATOM 1574 O O . SER A 1 209 ? -3.308 -6.290 13.479 1.00 19.03 367 SER A O 1
ATOM 1577 N N . GLY A 1 210 ? -4.324 -8.201 12.986 1.00 17.24 368 GLY A N 1
ATOM 1578 C CA . GLY A 1 210 ? -3.160 -8.991 13.391 1.00 17.64 368 GLY A CA 1
ATOM 1579 C C . GLY A 1 210 ? -2.006 -8.982 12.401 1.00 17.99 368 GLY A C 1
ATOM 1580 O O . GLY A 1 210 ? -0.870 -8.905 12.847 1.00 18.49 368 GLY A O 1
ATOM 1581 N N . LYS A 1 211 ? -2.257 -8.969 11.105 1.00 18.29 369 LYS A N 1
ATOM 1582 C CA . LYS A 1 211 ? -1.174 -8.945 10.175 1.00 18.02 369 LYS A CA 1
ATOM 1583 C C . LYS A 1 211 ? -0.299 -7.691 10.295 1.00 18.22 369 LYS A C 1
ATOM 1584 O O . LYS A 1 211 ? 0.925 -7.799 10.256 1.00 17.62 369 LYS A O 1
ATOM 1590 N N . ALA A 1 212 ? -0.922 -6.527 10.579 1.00 17.57 370 ALA A N 1
ATOM 1591 C CA . ALA A 1 212 ? -0.168 -5.323 10.733 1.00 17.67 370 ALA A CA 1
ATOM 1592 C C . ALA A 1 212 ? 0.723 -5.330 11.971 1.00 16.74 370 ALA A C 1
ATOM 1593 O O . ALA A 1 212 ? 1.711 -4.649 12.062 1.00 16.24 370 ALA A O 1
ATOM 1595 N N . LEU A 1 213 ? 0.298 -6.076 12.996 1.00 16.49 371 LEU A N 1
ATOM 1596 C CA . LEU A 1 213 ? 1.209 -6.259 14.170 1.00 16.57 371 LEU A CA 1
ATOM 1597 C C . LEU A 1 213 ? 2.504 -6.990 13.745 1.00 15.86 371 LEU A C 1
ATOM 1598 O O . LEU A 1 213 ? 3.595 -6.629 14.195 1.00 15.69 371 LEU A O 1
ATOM 1603 N N . ASP A 1 214 ? 2.387 -8.010 12.901 1.00 15.11 372 ASP A N 1
ATOM 1604 C CA . ASP A 1 214 ? 3.534 -8.717 12.411 1.00 15.32 372 ASP A CA 1
ATOM 1605 C C . ASP A 1 214 ? 4.388 -7.745 11.611 1.00 15.93 372 ASP A C 1
ATOM 1606 O O . ASP A 1 214 ? 5.610 -7.764 11.751 1.00 16.04 372 ASP A O 1
ATOM 1611 N N . VAL A 1 215 ? 3.771 -6.884 10.772 1.00 14.78 373 VAL A N 1
ATOM 1612 C CA . VAL A 1 215 ? 4.618 -5.956 10.045 1.00 15.49 373 VAL A CA 1
ATOM 1613 C C . VAL A 1 215 ? 5.398 -5.009 10.986 1.00 14.86 373 VAL A C 1
ATOM 1614 O O . VAL A 1 215 ? 6.556 -4.746 10.775 1.00 15.44 373 VAL A O 1
ATOM 1618 N N . TRP A 1 216 ? 4.720 -4.411 11.978 1.00 14.68 374 TRP A N 1
ATOM 1619 C CA . TRP A 1 216 ? 5.413 -3.554 12.944 1.00 14.49 374 TRP A CA 1
ATOM 1620 C C . TRP A 1 216 ? 6.632 -4.317 13.552 1.00 15.01 374 TRP A C 1
ATOM 1621 O O . TRP A 1 216 ? 7.720 -3.809 13.636 1.00 15.13 374 TRP A O 1
ATOM 1632 N N . ALA A 1 217 ? 6.376 -5.563 13.978 1.00 15.29 375 ALA A N 1
ATOM 1633 C CA . ALA A 1 217 ? 7.461 -6.356 14.552 1.00 15.34 375 ALA A CA 1
ATOM 1634 C C . ALA A 1 217 ? 8.590 -6.631 13.587 1.00 15.60 375 ALA A C 1
ATOM 1635 O O . ALA A 1 217 ? 9.731 -6.611 13.964 1.00 16.35 375 ALA A O 1
ATOM 1637 N N . MET A 1 218 ? 8.254 -6.817 12.314 1.00 15.82 376 MET A N 1
ATOM 1638 C CA . MET A 1 21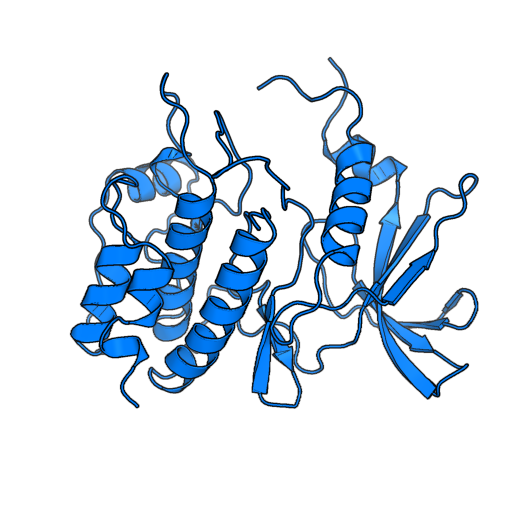8 ? 9.288 -6.901 11.254 1.00 16.17 376 MET A CA 1
ATOM 1639 C C . MET A 1 218 ? 10.103 -5.636 11.170 1.00 15.49 376 MET A C 1
ATOM 1640 O O . MET A 1 218 ? 11.280 -5.675 10.904 1.00 17.28 376 MET A O 1
ATOM 1645 N N . GLY A 1 219 ? 9.451 -4.511 11.370 1.00 16.38 377 GLY A N 1
ATOM 1646 C CA . GLY A 1 219 ? 10.115 -3.242 11.325 1.00 15.24 377 GLY A CA 1
ATOM 1647 C C . GLY A 1 219 ? 11.073 -3.059 12.434 1.00 15.63 377 GLY A C 1
ATOM 1648 O O . GLY A 1 219 ? 12.187 -2.564 12.294 1.00 17.57 377 GLY A O 1
ATOM 1649 N N . VAL A 1 220 ? 10.606 -3.370 13.639 1.00 15.21 378 VAL A N 1
ATOM 1650 C CA . VAL A 1 220 ? 11.489 -3.314 14.808 1.00 16.65 378 VAL A CA 1
ATOM 1651 C C . VAL A 1 220 ? 12.636 -4.321 14.625 1.00 16.37 378 VAL A C 1
ATOM 1652 O O . VAL A 1 220 ? 13.802 -3.965 14.921 1.00 16.77 378 VAL A O 1
ATOM 1656 N N . THR A 1 221 ? 12.352 -5.504 14.073 1.00 16.15 379 THR A N 1
ATOM 1657 C CA . THR A 1 221 ? 13.396 -6.471 13.790 1.00 16.38 379 THR A CA 1
ATOM 1658 C C . THR A 1 221 ? 14.484 -5.924 12.843 1.00 16.39 379 THR A C 1
ATOM 1659 O O . THR A 1 221 ? 15.658 -6.098 13.063 1.00 17.11 379 THR A O 1
ATOM 1663 N N . LEU A 1 222 ? 14.012 -5.284 11.765 1.00 16.76 380 LEU A N 1
ATOM 1664 C CA . LEU A 1 222 ? 14.955 -4.718 10.766 1.00 16.15 380 LEU A CA 1
ATOM 1665 C C . LEU A 1 222 ? 15.793 -3.645 11.384 1.00 17.40 380 LEU A C 1
ATOM 1666 O O . LEU A 1 222 ? 16.995 -3.579 11.158 1.00 17.12 380 LEU A O 1
ATOM 1671 N N . TYR A 1 223 ? 15.168 -2.780 12.179 1.00 16.98 381 TYR A N 1
ATOM 1672 C CA . TYR A 1 223 ? 15.903 -1.754 12.878 1.00 18.37 381 TYR A CA 1
ATOM 1673 C C . TYR A 1 223 ? 16.962 -2.431 13.762 1.00 18.77 381 TYR A C 1
ATOM 1674 O O . TYR A 1 223 ? 18.117 -1.989 13.774 1.00 18.75 381 TYR A O 1
ATOM 1683 N N . CYS A 1 224 ? 16.579 -3.480 14.484 1.00 17.93 382 CYS A N 1
ATOM 1684 C CA . CYS A 1 224 ? 17.514 -4.189 15.294 1.00 17.10 382 CYS A CA 1
ATOM 1685 C C . CYS A 1 224 ? 18.639 -4.858 14.473 1.00 17.84 382 CYS A C 1
ATOM 1686 O O . CYS A 1 224 ? 19.794 -4.880 14.933 1.00 19.15 382 CYS A O 1
ATOM 1689 N N . PHE A 1 225 ? 18.343 -5.393 13.315 1.00 16.90 383 PHE A N 1
ATOM 1690 C CA . PHE A 1 225 ? 19.327 -5.985 12.479 1.00 17.97 383 PHE A CA 1
ATOM 1691 C C . PHE A 1 225 ? 20.469 -4.983 12.240 1.00 19.84 383 PHE A C 1
ATOM 1692 O O . PHE A 1 225 ? 21.633 -5.361 12.279 1.00 19.21 383 PHE A O 1
ATOM 1700 N N . VAL A 1 226 ? 20.154 -3.740 11.918 1.00 19.00 384 VAL A N 1
ATOM 1701 C CA . VAL A 1 226 ? 21.214 -2.801 11.538 1.00 19.73 384 VAL A CA 1
ATOM 1702 C C . VAL A 1 226 ? 21.761 -1.967 12.684 1.00 20.95 384 VAL A C 1
ATOM 1703 O O . VAL A 1 226 ? 22.878 -1.392 12.530 1.00 23.05 384 VAL A O 1
ATOM 1707 N N . PHE A 1 227 ? 21.039 -1.821 13.794 1.00 19.52 385 PHE A N 1
ATOM 1708 C CA . PHE A 1 227 ? 21.502 -0.980 14.898 1.00 19.51 385 PHE A CA 1
ATOM 1709 C C . PHE A 1 227 ? 21.786 -1.729 16.179 1.00 22.31 385 PHE A C 1
ATOM 1710 O O . PHE A 1 227 ? 22.472 -1.201 17.075 1.00 22.99 385 PHE A O 1
ATOM 1718 N N . GLY A 1 228 ? 21.246 -2.927 16.271 1.00 20.90 386 GLY A N 1
ATOM 1719 C CA . GLY A 1 228 ? 21.511 -3.804 17.424 1.00 23.49 386 GLY A CA 1
ATOM 1720 C C . GLY A 1 228 ? 20.654 -3.547 18.619 1.00 24.73 386 GLY A C 1
ATOM 1721 O O . GLY A 1 228 ? 20.739 -4.275 19.678 1.00 25.91 386 GLY A O 1
ATOM 1722 N N . GLN A 1 229 ? 19.724 -2.591 18.530 1.00 22.08 387 GLN A N 1
ATOM 1723 C CA . GLN A 1 229 ? 18.821 -2.318 19.603 1.00 22.07 387 GLN A CA 1
ATOM 1724 C C . GLN A 1 229 ? 17.537 -1.784 19.025 1.00 21.43 387 GLN A C 1
ATOM 1725 O O . GLN A 1 229 ? 17.572 -1.345 17.913 1.00 19.83 387 GLN A O 1
ATOM 1731 N N . CYS A 1 230 ? 16.447 -1.873 19.786 1.00 19.43 388 CYS A N 1
ATOM 1732 C CA . CYS A 1 230 ? 15.160 -1.409 19.367 1.00 21.09 388 CYS A CA 1
ATOM 1733 C C . CYS A 1 230 ? 15.056 0.106 19.299 1.00 20.23 388 CYS A C 1
ATOM 1734 O O . CYS A 1 230 ? 15.812 0.807 19.958 1.00 21.45 388 CYS A O 1
ATOM 1737 N N . PRO A 1 231 ? 14.153 0.628 18.471 1.00 19.53 389 PRO A N 1
ATOM 1738 C CA . PRO A 1 231 ? 13.999 2.015 18.292 1.00 20.33 389 PRO A CA 1
ATOM 1739 C C . PRO A 1 231 ? 13.365 2.706 19.472 1.00 21.27 389 PRO A C 1
ATOM 1740 O O . PRO A 1 231 ? 13.572 3.914 19.612 1.00 22.12 389 PRO A O 1
ATOM 1744 N N . PHE A 1 232 ? 12.582 1.928 20.249 1.00 20.81 390 PHE A N 1
ATOM 1745 C CA . PHE A 1 232 ? 11.921 2.495 21.405 1.00 20.65 390 PHE A CA 1
ATOM 1746 C C . PHE A 1 232 ? 12.348 1.630 22.558 1.00 21.38 390 PHE A C 1
ATOM 1747 O O . PHE A 1 232 ? 12.157 0.437 22.575 1.00 23.51 390 PHE A O 1
ATOM 1755 N N . MET A 1 233 ? 12.914 2.241 23.598 1.00 22.18 391 MET A N 1
ATOM 1756 C CA . MET A 1 233 ? 13.427 1.435 24.652 1.00 22.30 391 MET A CA 1
ATOM 1757 C C . MET A 1 233 ? 13.395 2.233 25.952 1.00 24.17 391 MET A C 1
ATOM 1758 O O . MET A 1 233 ? 13.649 3.417 26.007 1.00 25.18 391 MET A O 1
ATOM 1763 N N . ASP A 1 234 ? 12.998 1.533 26.976 1.00 22.99 392 ASP A N 1
ATOM 1764 C CA . ASP A 1 234 ? 13.022 2.124 28.290 1.00 23.36 392 ASP A CA 1
ATOM 1765 C C . ASP A 1 234 ? 12.915 0.899 29.235 1.00 23.45 392 ASP A C 1
ATOM 1766 O O . ASP A 1 234 ? 12.152 -0.008 28.975 1.00 24.51 392 ASP A O 1
ATOM 1771 N N . GLU A 1 235 ? 13.626 0.912 30.345 1.00 24.78 393 GLU A N 1
ATOM 1772 C CA . GLU A 1 235 ? 13.475 -0.165 31.350 1.00 25.31 393 GLU A CA 1
ATOM 1773 C C . GLU A 1 235 ? 12.227 -0.110 32.170 1.00 23.84 393 GLU A C 1
ATOM 1774 O O . GLU A 1 235 ? 11.859 -1.101 32.811 1.00 24.64 393 GLU A O 1
ATOM 1780 N N . ARG A 1 236 ? 11.548 1.032 32.164 1.00 21.57 394 ARG A N 1
ATOM 1781 C CA . ARG A 1 236 ? 10.306 1.220 32.878 1.00 20.42 394 ARG A CA 1
ATOM 1782 C C . ARG A 1 236 ? 9.181 0.906 31.918 1.00 21.51 394 ARG A C 1
ATOM 1783 O O . ARG A 1 236 ? 9.040 1.579 30.889 1.00 19.72 394 ARG A O 1
ATOM 1791 N N . ILE A 1 237 ? 8.441 -0.204 32.159 1.00 20.59 395 ILE A N 1
ATOM 1792 C CA . ILE A 1 237 ? 7.470 -0.681 31.187 1.00 21.26 395 ILE A CA 1
ATOM 1793 C C . ILE A 1 237 ? 6.500 0.398 30.764 1.00 20.38 395 ILE A C 1
ATOM 1794 O O . ILE A 1 237 ? 6.142 0.513 29.573 1.00 21.01 395 ILE A O 1
ATOM 1799 N N . MET A 1 238 ? 5.964 1.200 31.698 1.00 19.47 396 MET A N 1
ATOM 1800 C CA . MET A 1 238 ? 5.033 2.192 31.284 1.00 21.93 396 MET A CA 1
ATOM 1801 C C . MET A 1 238 ? 5.671 3.251 30.326 1.00 21.65 396 MET A C 1
ATOM 1802 O O . MET A 1 238 ? 4.966 3.777 29.432 1.00 23.39 396 MET A O 1
ATOM 1807 N N . CYS A 1 239 ? 6.933 3.540 30.569 1.00 21.26 397 CYS A N 1
ATOM 1808 C CA . CYS A 1 239 ? 7.656 4.491 29.719 1.00 21.93 397 CYS A CA 1
ATOM 1809 C C . CYS A 1 239 ? 7.931 3.831 28.315 1.00 21.26 397 CYS A C 1
ATOM 1810 O O . CYS A 1 239 ? 7.832 4.518 27.304 1.00 20.72 397 CYS A O 1
ATOM 1813 N N . LEU A 1 240 ? 8.222 2.521 28.284 1.00 18.75 398 LEU A N 1
ATOM 1814 C CA . LEU A 1 240 ? 8.400 1.829 27.018 1.00 19.46 398 LEU A CA 1
ATOM 1815 C C . LEU A 1 240 ? 7.105 1.933 26.246 1.00 19.57 398 LEU A C 1
ATOM 1816 O O . LEU A 1 240 ? 7.092 2.307 25.038 1.00 18.91 398 LEU A O 1
ATOM 1821 N N . HIS A 1 241 ? 5.997 1.609 26.869 1.00 19.37 399 HIS A N 1
ATOM 1822 C CA . HIS A 1 241 ? 4.733 1.673 26.141 1.00 19.61 399 HIS A CA 1
ATOM 1823 C C . HIS A 1 241 ? 4.439 3.090 25.635 1.00 19.94 399 HIS A C 1
ATOM 1824 O O . HIS A 1 241 ? 4.011 3.265 24.473 1.00 19.80 399 HIS A O 1
ATOM 1831 N N . SER A 1 242 ? 4.689 4.075 26.496 1.00 18.82 400 SER A N 1
ATOM 1832 C CA . SER A 1 242 ? 4.426 5.471 26.106 1.00 20.76 400 SER A CA 1
ATOM 1833 C C . SER A 1 242 ? 5.273 5.841 24.872 1.00 21.40 400 SER A C 1
ATOM 1834 O O . SER A 1 242 ? 4.778 6.514 23.936 1.00 21.36 400 SER A O 1
ATOM 1837 N N . LYS A 1 243 ? 6.514 5.429 24.885 1.00 20.43 401 LYS A N 1
ATOM 1838 C CA . LYS A 1 243 ? 7.437 5.779 23.729 1.00 20.62 401 LYS A CA 1
ATOM 1839 C C . LYS A 1 243 ? 6.973 5.116 22.461 1.00 20.94 401 LYS A C 1
ATOM 1840 O O . LYS A 1 243 ? 6.981 5.713 21.372 1.00 19.73 401 LYS A O 1
ATOM 1846 N N . ILE A 1 244 ? 6.589 3.843 22.532 1.00 19.74 402 ILE A N 1
ATOM 1847 C CA . ILE A 1 244 ? 6.045 3.176 21.373 1.00 18.59 402 ILE A CA 1
ATOM 1848 C C . ILE A 1 244 ? 4.870 3.934 20.790 1.00 20.18 402 ILE A C 1
ATOM 1849 O O . ILE A 1 244 ? 4.768 4.100 19.557 1.00 20.03 402 ILE A O 1
ATOM 1854 N N . LYS A 1 245 ? 3.998 4.431 21.646 1.00 20.54 403 LYS A N 1
ATOM 1855 C CA . LYS A 1 245 ? 2.827 5.145 21.186 1.00 21.39 403 LYS A CA 1
ATOM 1856 C C . LYS A 1 245 ? 3.095 6.572 20.759 1.00 22.34 403 LYS A C 1
ATOM 1857 O O . LYS A 1 245 ? 2.352 7.050 19.924 1.00 25.52 403 LYS A O 1
ATOM 1863 N N . SER A 1 246 ? 4.071 7.233 21.361 1.00 23.36 404 SER A N 1
ATOM 1864 C CA . SER A 1 246 ? 4.185 8.712 21.239 1.00 26.79 404 SER A CA 1
ATOM 1865 C C . SER A 1 246 ? 5.478 9.226 20.745 1.00 27.89 404 SER A C 1
ATOM 1866 O O . SER A 1 246 ? 5.538 10.360 20.272 1.00 31.36 404 SER A O 1
ATOM 1869 N N . GLN A 1 247 ? 6.553 8.454 20.772 1.00 25.67 405 GLN A N 1
ATOM 1870 C CA . GLN A 1 247 ? 7.846 8.959 20.379 1.00 26.26 405 GLN A CA 1
ATOM 1871 C C . GLN A 1 247 ? 8.040 8.768 18.893 1.00 26.66 405 GLN A C 1
ATOM 1872 O O . GLN A 1 247 ? 7.777 7.704 18.332 1.00 24.77 405 GLN A O 1
ATOM 1878 N N . ALA A 1 248 ? 8.528 9.826 18.207 1.00 26.19 406 ALA A N 1
ATOM 1879 C CA . ALA A 1 248 ? 8.787 9.755 16.823 1.00 26.42 406 ALA A CA 1
ATOM 1880 C C . ALA A 1 248 ? 9.969 8.813 16.592 1.00 25.61 406 ALA A C 1
ATOM 1881 O O . ALA A 1 248 ? 10.918 8.841 17.347 1.00 27.28 406 ALA A O 1
ATOM 1883 N N . LEU A 1 249 ? 9.994 8.049 15.522 1.00 24.41 407 LEU A N 1
ATOM 1884 C CA . LEU A 1 249 ? 11.148 7.194 15.221 1.00 25.12 407 LEU A CA 1
ATOM 1885 C C . LEU A 1 249 ? 12.392 8.065 14.923 1.00 26.08 407 LEU A C 1
ATOM 1886 O O . LEU A 1 249 ? 12.287 8.990 14.128 1.00 25.25 407 LEU A O 1
ATOM 1891 N N . GLU A 1 250 ? 13.544 7.681 15.479 1.00 24.40 408 GLU A N 1
ATOM 1892 C CA . GLU A 1 250 ? 14.788 8.344 15.144 1.00 26.84 408 GLU A CA 1
ATOM 1893 C C . GLU A 1 250 ? 15.841 7.301 14.828 1.00 27.21 408 GLU A C 1
ATOM 1894 O O . GLU A 1 250 ? 15.760 6.152 15.327 1.00 27.11 408 GLU A O 1
ATOM 1900 N N . PHE A 1 251 ? 16.788 7.659 14.015 1.00 25.84 409 PHE A N 1
ATOM 1901 C CA . PHE A 1 251 ? 17.896 6.828 13.683 1.00 27.29 409 PHE A CA 1
ATOM 1902 C C . PHE A 1 251 ? 19.133 7.409 14.312 1.00 28.47 409 PHE A C 1
ATOM 1903 O O . PHE A 1 251 ? 19.349 8.597 14.287 1.00 28.71 409 PHE A O 1
ATOM 1911 N N . PRO A 1 252 ? 20.000 6.573 14.841 1.00 28.01 410 PRO A N 1
ATOM 1912 C CA . PRO A 1 252 ? 21.272 7.089 15.300 1.00 31.46 410 PRO A CA 1
ATOM 1913 C C . PRO A 1 252 ? 22.115 7.711 14.186 1.00 32.53 410 PRO A C 1
ATOM 1914 O O . PRO A 1 252 ? 22.049 7.252 13.062 1.00 33.39 410 PRO A O 1
ATOM 1918 N N . ASP A 1 253 ? 23.000 8.642 14.551 1.00 38.09 411 ASP A N 1
ATOM 1919 C CA . ASP A 1 253 ? 23.946 9.188 13.603 1.00 41.07 411 ASP A CA 1
ATOM 1920 C C . ASP A 1 253 ? 24.862 8.156 12.991 1.00 38.95 411 ASP A C 1
ATOM 1921 O O . ASP A 1 253 ? 25.141 8.204 11.817 1.00 39.39 411 ASP A O 1
ATOM 1926 N N . GLN A 1 254 ? 25.301 7.193 13.779 1.00 36.86 412 GLN A N 1
ATOM 1927 C CA . GLN A 1 254 ? 26.177 6.137 13.299 1.00 38.62 412 GLN A CA 1
ATOM 1928 C C . GLN A 1 254 ? 25.633 4.818 13.826 1.00 34.73 412 GLN A C 1
ATOM 1929 O O . GLN A 1 254 ? 25.167 4.817 14.922 1.00 35.79 412 GLN A O 1
ATOM 1935 N N . PRO A 1 255 ? 25.638 3.733 13.068 1.00 36.81 413 PRO A N 1
ATOM 1936 C CA . PRO A 1 255 ? 26.104 3.680 11.698 1.00 37.14 413 PRO A CA 1
ATOM 1937 C C . PRO A 1 255 ? 25.150 4.392 10.761 1.00 39.22 413 PRO A C 1
ATOM 1938 O O . PRO A 1 255 ? 23.945 4.590 11.060 1.00 37.04 413 PRO A O 1
ATOM 1942 N N . ASP A 1 256 ? 25.700 4.821 9.633 1.00 40.97 414 ASP A N 1
ATOM 1943 C CA . ASP A 1 256 ? 25.008 5.770 8.762 1.00 43.35 414 ASP A CA 1
ATOM 1944 C C . ASP A 1 256 ? 24.270 5.004 7.661 1.00 42.12 414 ASP A C 1
ATOM 1945 O O . ASP A 1 256 ? 24.835 4.779 6.607 1.00 52.86 414 ASP A O 1
ATOM 1950 N N . ILE A 1 257 ? 23.007 4.638 7.832 1.00 33.43 415 ILE A N 1
ATOM 1951 C CA . ILE A 1 257 ? 22.439 3.715 6.852 1.00 30.93 415 ILE A CA 1
ATOM 1952 C C . ILE A 1 257 ? 21.864 4.464 5.669 1.00 28.83 415 ILE A C 1
ATOM 1953 O O . ILE A 1 257 ? 21.560 5.648 5.711 1.00 28.95 415 ILE A O 1
ATOM 1958 N N . ALA A 1 258 ? 21.547 3.697 4.664 1.00 27.65 416 ALA A N 1
ATOM 1959 C CA . ALA A 1 258 ? 20.967 4.235 3.412 1.00 26.69 416 ALA A CA 1
ATOM 1960 C C . ALA A 1 258 ? 19.650 4.872 3.597 1.00 26.34 416 ALA A C 1
ATOM 1961 O O . ALA A 1 258 ? 18.784 4.421 4.396 1.00 23.83 416 ALA A O 1
ATOM 1963 N N . GLU A 1 259 ? 19.395 5.911 2.826 1.00 24.28 417 GLU A N 1
ATOM 1964 C CA . GLU A 1 259 ? 18.103 6.574 2.960 1.00 25.54 417 GLU A CA 1
ATOM 1965 C C . GLU A 1 259 ? 16.901 5.694 2.564 1.00 23.65 417 GLU A C 1
ATOM 1966 O O . GLU A 1 259 ? 15.794 5.865 3.131 1.00 25.38 417 GLU A O 1
ATOM 1972 N N . ASP A 1 260 ? 17.087 4.851 1.587 1.00 22.98 418 ASP A N 1
ATOM 1973 C CA . ASP A 1 260 ? 15.970 3.995 1.201 1.00 23.24 418 ASP A CA 1
ATOM 1974 C C . ASP A 1 260 ? 15.639 2.976 2.333 1.00 22.02 418 ASP A C 1
ATOM 1975 O O . ASP A 1 260 ? 14.481 2.616 2.509 1.00 20.62 418 ASP A O 1
ATOM 1980 N N . LEU A 1 261 ? 16.622 2.510 3.062 1.00 21.07 419 LEU A N 1
ATOM 1981 C CA . LEU A 1 261 ? 16.375 1.671 4.262 1.00 20.91 419 LEU A CA 1
ATOM 1982 C C . LEU A 1 261 ? 15.610 2.486 5.322 1.00 21.31 419 LEU A C 1
ATOM 1983 O O . LEU A 1 261 ? 14.690 1.957 5.953 1.00 20.04 419 LEU A O 1
ATOM 1988 N N . LYS A 1 262 ? 16.053 3.709 5.600 1.00 19.84 420 LYS A N 1
ATOM 1989 C CA . LYS A 1 262 ? 15.318 4.565 6.527 1.00 20.98 420 LYS A CA 1
ATOM 1990 C C . LYS A 1 262 ? 13.852 4.680 6.101 1.00 20.83 420 LYS A C 1
ATOM 1991 O O . LYS A 1 262 ? 12.968 4.608 6.971 1.00 21.67 420 LYS A O 1
ATOM 1997 N N . ASP A 1 263 ? 13.617 4.847 4.822 1.00 21.12 421 ASP A N 1
ATOM 1998 C CA . ASP A 1 263 ? 12.247 4.972 4.315 1.00 21.91 421 ASP A CA 1
ATOM 1999 C C . ASP A 1 263 ? 11.433 3.715 4.595 1.00 20.45 421 ASP A C 1
ATOM 2000 O O . ASP A 1 263 ? 10.317 3.790 5.107 1.00 20.29 421 ASP A O 1
ATOM 2005 N N . LEU A 1 264 ? 12.009 2.554 4.283 1.00 18.17 422 LEU A N 1
ATOM 2006 C CA . LEU A 1 264 ? 11.337 1.310 4.527 1.00 18.69 422 LEU A CA 1
ATOM 2007 C C . LEU A 1 264 ? 11.000 1.134 6.006 1.00 18.33 422 LEU A C 1
ATOM 2008 O O . LEU A 1 264 ? 9.857 0.773 6.338 1.00 18.22 422 LEU A O 1
ATOM 2013 N N . ILE A 1 265 ? 11.987 1.339 6.846 1.00 16.92 423 ILE A N 1
ATOM 2014 C CA . ILE A 1 265 ? 11.730 1.232 8.298 1.00 17.91 423 ILE A CA 1
ATOM 2015 C C . ILE A 1 265 ? 10.671 2.192 8.775 1.00 18.19 423 ILE A C 1
ATOM 2016 O O . ILE A 1 265 ? 9.768 1.820 9.552 1.00 18.40 423 ILE A O 1
ATOM 2021 N N . THR A 1 266 ? 10.747 3.416 8.277 1.00 19.02 424 THR A N 1
ATOM 2022 C CA . THR A 1 266 ? 9.767 4.451 8.650 1.00 19.72 424 THR A CA 1
ATOM 2023 C C . THR A 1 266 ? 8.382 3.985 8.290 1.00 20.24 424 THR A C 1
ATOM 2024 O O . THR A 1 266 ? 7.452 4.207 9.003 1.00 21.18 424 THR A O 1
ATOM 2028 N N . ARG A 1 267 ? 8.226 3.372 7.130 1.00 19.04 425 ARG A N 1
ATOM 2029 C CA . ARG A 1 267 ? 6.914 2.904 6.658 1.00 19.76 425 ARG A CA 1
ATOM 2030 C C . ARG A 1 267 ? 6.396 1.723 7.443 1.00 18.44 425 ARG A C 1
ATOM 2031 O O . ARG A 1 267 ? 5.193 1.600 7.661 1.00 18.62 425 ARG A O 1
ATOM 2039 N N . MET A 1 268 ? 7.324 0.828 7.815 1.00 17.05 426 MET A N 1
ATOM 2040 C CA . MET A 1 268 ? 6.928 -0.322 8.668 1.00 17.17 426 MET A CA 1
ATOM 2041 C C . MET A 1 268 ? 6.568 0.100 10.084 1.00 18.49 426 MET A C 1
ATOM 2042 O O . MET A 1 268 ? 5.679 -0.508 10.752 1.00 17.50 426 MET A O 1
ATOM 2047 N N . LEU A 1 269 ? 7.207 1.156 10.554 1.00 16.90 427 LEU A N 1
ATOM 2048 C CA . LEU A 1 269 ? 6.978 1.714 11.877 1.00 17.50 427 LEU A CA 1
ATOM 2049 C C . LEU A 1 269 ? 6.060 2.919 11.857 1.00 18.24 427 LEU A C 1
ATOM 2050 O O . LEU A 1 269 ? 6.118 3.795 12.738 1.00 19.97 427 LEU A O 1
ATOM 2055 N N . ASP A 1 270 ? 5.164 2.977 10.866 1.00 18.11 428 ASP A N 1
ATOM 2056 C CA . ASP A 1 270 ? 4.081 3.925 10.888 1.00 17.76 428 ASP A CA 1
ATOM 2057 C C . ASP A 1 270 ? 3.186 3.564 12.068 1.00 18.96 428 ASP A C 1
ATOM 2058 O O . ASP A 1 270 ? 2.712 2.445 12.163 1.00 20.54 428 ASP A O 1
ATOM 2063 N N . LYS A 1 271 ? 3.002 4.470 12.981 1.00 18.85 429 LYS A N 1
ATOM 2064 C CA . LYS A 1 271 ? 2.114 4.219 14.112 1.00 19.08 429 LYS A CA 1
ATOM 2065 C C . LYS A 1 271 ? 0.643 3.976 13.765 1.00 18.68 429 LYS A C 1
ATOM 2066 O O . LYS A 1 271 ? -0.062 3.372 14.561 1.00 19.48 429 LYS A O 1
ATOM 2072 N N . ASN A 1 272 ? 0.220 4.415 12.610 1.00 19.21 430 ASN A N 1
ATOM 2073 C CA . ASN A 1 272 ? -1.131 4.165 12.158 1.00 20.06 430 ASN A CA 1
ATOM 2074 C C . ASN A 1 272 ? -1.173 2.903 11.331 1.00 19.16 430 ASN A C 1
ATOM 2075 O O . ASN A 1 272 ? -0.630 2.876 10.243 1.00 19.83 430 ASN A O 1
ATOM 2080 N N . PRO A 1 273 ? -1.764 1.838 11.871 1.00 18.99 431 PRO A N 1
ATOM 2081 C CA . PRO A 1 273 ? -1.809 0.593 11.070 1.00 19.14 431 PRO A CA 1
ATOM 2082 C C . PRO A 1 273 ? -2.602 0.737 9.774 1.00 20.32 431 PRO A C 1
ATOM 2083 O O . PRO A 1 273 ? -2.384 -0.045 8.876 1.00 22.63 431 PRO A O 1
ATOM 2087 N N . GLU A 1 274 ? -3.440 1.735 9.666 1.00 21.07 432 GLU A N 1
ATOM 2088 C CA . GLU A 1 274 ? -4.168 1.841 8.405 1.00 23.34 432 GLU A CA 1
ATOM 2089 C C . GLU A 1 274 ? -3.300 2.275 7.257 1.00 21.88 432 GLU A C 1
ATOM 2090 O O . GLU A 1 274 ? -3.610 1.943 6.118 1.00 22.12 432 GLU A O 1
ATOM 2096 N N . SER A 1 275 ? -2.254 3.029 7.517 1.00 19.70 433 SER A N 1
ATOM 2097 C CA . SER A 1 275 ? -1.347 3.458 6.464 1.00 20.58 433 SER A CA 1
ATOM 2098 C C . SER A 1 275 ? 0.002 2.706 6.432 1.00 20.11 433 SER A C 1
ATOM 2099 O O . SER A 1 275 ? 0.841 2.903 5.525 1.00 21.52 433 SER A O 1
ATOM 2102 N N . ARG A 1 276 ? 0.249 1.889 7.471 1.00 19.65 434 ARG A N 1
ATOM 2103 C CA . ARG A 1 276 ? 1.497 1.188 7.532 1.00 17.86 434 ARG A CA 1
ATOM 2104 C C . ARG A 1 276 ? 1.634 0.274 6.282 1.00 17.76 434 ARG A C 1
ATOM 2105 O O . ARG A 1 276 ? 0.652 -0.334 5.736 1.00 18.95 434 ARG A O 1
ATOM 2113 N N . ILE A 1 277 ? 2.888 0.201 5.830 1.00 17.26 435 ILE A N 1
ATOM 2114 C CA . ILE A 1 277 ? 3.174 -0.606 4.667 1.00 17.43 435 ILE A CA 1
ATOM 2115 C C . ILE A 1 277 ? 2.747 -2.052 4.854 1.00 17.82 435 ILE A C 1
ATOM 2116 O O . ILE A 1 277 ? 2.826 -2.554 5.965 1.00 18.31 435 ILE A O 1
ATOM 2121 N N . VAL A 1 278 ? 2.299 -2.717 3.815 1.00 17.42 436 VAL A N 1
ATOM 2122 C CA . VAL A 1 278 ? 1.902 -4.093 3.829 1.00 17.51 436 VAL A CA 1
ATOM 2123 C C . VAL A 1 278 ? 2.984 -4.987 3.191 1.00 17.54 436 VAL A C 1
ATOM 2124 O O . VAL A 1 278 ? 3.774 -4.523 2.378 1.00 18.31 436 VAL A O 1
ATOM 2128 N N . VAL A 1 279 ? 2.960 -6.269 3.461 1.00 18.51 437 VAL A N 1
ATOM 2129 C CA . VAL A 1 279 ? 3.993 -7.170 2.969 1.00 18.92 437 VAL A CA 1
ATOM 2130 C C . VAL A 1 279 ? 4.176 -7.152 1.500 1.00 18.58 437 VAL A C 1
ATOM 2131 O O . VAL A 1 279 ? 5.293 -7.098 1.031 1.00 18.68 437 VAL A O 1
ATOM 2135 N N . PRO A 1 280 ? 3.091 -7.198 0.698 1.00 19.28 438 PRO A N 1
ATOM 2136 C CA . PRO A 1 280 ? 3.305 -7.165 -0.760 1.00 20.00 438 PRO A CA 1
ATOM 2137 C C . PRO A 1 280 ? 4.048 -5.895 -1.238 1.00 20.01 438 PRO A C 1
ATOM 2138 O O . PRO A 1 280 ? 4.767 -5.929 -2.221 1.00 21.47 438 PRO A O 1
ATOM 2142 N N . GLU A 1 281 ? 3.903 -4.764 -0.538 1.00 17.83 439 GLU A N 1
ATOM 2143 C CA . GLU A 1 281 ? 4.634 -3.568 -0.797 1.00 18.04 439 GLU A CA 1
ATOM 2144 C C . GLU A 1 281 ? 6.063 -3.611 -0.325 1.00 18.95 439 GLU A C 1
ATOM 2145 O O . GLU A 1 281 ? 6.959 -3.055 -0.990 1.00 19.46 439 GLU A O 1
ATOM 2151 N N . ILE A 1 282 ? 6.300 -4.192 0.862 1.00 18.29 440 ILE A N 1
ATOM 2152 C CA . ILE A 1 282 ? 7.656 -4.371 1.368 1.00 18.31 440 ILE A CA 1
ATOM 2153 C C . ILE A 1 282 ? 8.481 -5.142 0.324 1.00 18.60 440 ILE A C 1
ATOM 2154 O O . ILE A 1 282 ? 9.609 -4.770 0.017 1.00 19.73 440 ILE A O 1
ATOM 2159 N N . LYS A 1 283 ? 7.893 -6.197 -0.263 1.00 19.04 441 LYS A N 1
ATOM 2160 C CA . LYS A 1 283 ? 8.619 -6.987 -1.227 1.00 21.13 441 LYS A CA 1
ATOM 2161 C C . LYS A 1 283 ? 9.099 -6.193 -2.419 1.00 21.55 441 LYS A C 1
ATOM 2162 O O . LYS A 1 283 ? 10.071 -6.558 -3.084 1.00 24.25 441 LYS A O 1
ATOM 2168 N N . LEU A 1 284 ? 8.354 -5.176 -2.774 1.00 19.80 442 LEU A N 1
ATOM 2169 C CA . LEU A 1 284 ? 8.697 -4.355 -3.887 1.00 21.54 442 LEU A CA 1
ATOM 2170 C C . LEU A 1 284 ? 9.376 -3.010 -3.532 1.00 21.71 442 LEU A C 1
ATOM 2171 O O . LEU A 1 284 ? 9.662 -2.219 -4.411 1.00 23.09 442 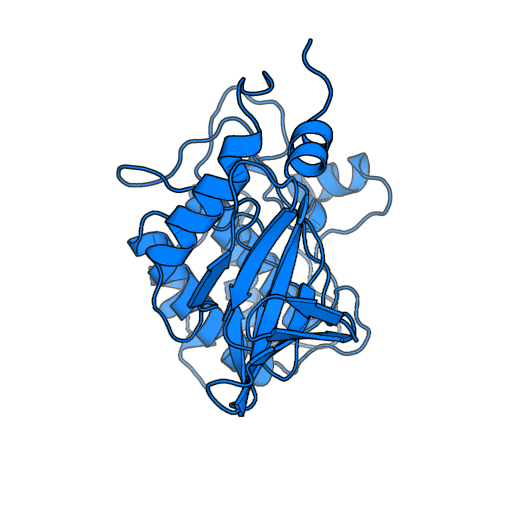LEU A O 1
ATOM 2176 N N . HIS A 1 285 ? 9.740 -2.808 -2.271 1.00 19.63 443 HIS A N 1
ATOM 2177 C CA . HIS A 1 285 ? 10.383 -1.567 -1.869 1.00 19.74 443 HIS A CA 1
ATOM 2178 C C . HIS A 1 285 ? 11.741 -1.509 -2.497 1.00 20.79 443 HIS A C 1
ATOM 2179 O O . HIS A 1 285 ? 12.441 -2.521 -2.537 1.00 19.39 443 HIS A O 1
ATOM 2186 N N . PRO A 1 286 ? 12.170 -0.317 -2.902 1.00 21.62 444 PRO A N 1
ATOM 2187 C CA . PRO A 1 286 ? 13.480 -0.253 -3.512 1.00 22.81 444 PRO A CA 1
ATOM 2188 C C . PRO A 1 286 ? 14.681 -0.777 -2.721 1.00 22.09 444 PRO A C 1
ATOM 2189 O O . PRO A 1 286 ? 15.620 -1.276 -3.288 1.00 22.29 444 PRO A O 1
ATOM 2193 N N . TRP A 1 287 ? 14.636 -0.666 -1.396 1.00 21.33 445 TRP A N 1
ATOM 2194 C CA . TRP A 1 287 ? 15.722 -1.211 -0.635 1.00 20.00 445 TRP A CA 1
ATOM 2195 C C . TRP A 1 287 ? 15.817 -2.720 -0.741 1.00 21.38 445 TRP A C 1
ATOM 2196 O O . TRP A 1 287 ? 16.919 -3.281 -0.722 1.00 21.74 445 TRP A O 1
ATOM 2207 N N . VAL A 1 288 ? 14.648 -3.387 -0.802 1.00 19.83 446 VAL A N 1
ATOM 2208 C CA . VAL A 1 288 ? 14.583 -4.826 -0.842 1.00 20.55 446 VAL A CA 1
ATOM 2209 C C . VAL A 1 288 ? 15.024 -5.334 -2.186 1.00 24.34 446 VAL A C 1
ATOM 2210 O O . VAL A 1 288 ? 15.589 -6.388 -2.253 1.00 26.20 446 VAL A O 1
ATOM 2214 N N . THR A 1 289 ? 14.691 -4.613 -3.275 1.00 23.65 447 THR A N 1
ATOM 2215 C CA . THR A 1 289 ? 14.901 -5.153 -4.597 1.00 25.94 447 THR A CA 1
ATOM 2216 C C . THR A 1 289 ? 16.284 -4.834 -5.132 1.00 28.92 447 THR A C 1
ATOM 2217 O O . THR A 1 289 ? 16.669 -5.416 -6.112 1.00 32.22 447 THR A O 1
ATOM 2221 N N . ARG A 1 290 ? 17.065 -3.993 -4.484 1.00 28.09 448 ARG A N 1
ATOM 2222 C CA . ARG A 1 290 ? 18.422 -3.703 -5.032 1.00 35.17 448 ARG A CA 1
ATOM 2223 C C . ARG A 1 290 ? 19.429 -4.595 -4.342 1.00 41.46 448 ARG A C 1
ATOM 2224 O O . ARG A 1 290 ? 19.063 -5.295 -3.378 1.00 42.29 448 ARG A O 1
ATOM 2232 N N . HIS A 1 291 ? 20.662 -4.666 -4.826 1.00 47.91 449 HIS A N 1
ATOM 2233 C CA . HIS A 1 291 ? 21.671 -5.428 -4.052 1.00 52.43 449 HIS A CA 1
ATOM 2234 C C . HIS A 1 291 ? 22.911 -4.620 -3.759 1.00 52.60 449 HIS A C 1
ATOM 2235 O O . HIS A 1 291 ? 23.712 -5.075 -2.948 1.00 53.63 449 HIS A O 1
#

InterPro domains:
  IPR000719 Protein kinase domain [PF00069] (165-446)
  IPR000719 Protein kinase domain [PS50011] (165-446)
  IPR000719 Protein kinase domain [SM00220] (165-446)
  IPR008271 Serine/threonine-protein kinase, active site [PS00108] (308-320)
  IPR011009 Protein kinase-like domain superfamily [SSF56112] (153-484)
  IPR017441 Protein kinase, ATP binding site [PS00107] (171-194)

Nearest PDB structures (foldseek):
  8tuc-assembly1_A  TM=1.004E+00  e=2.006E-58  Homo sapiens
  5uyj-assembly1_A  TM=1.003E+00  e=5.953E-56  Homo sapiens
  5uy6-assembly1_A  TM=1.003E+00  e=1.336E-54  Homo sapiens
  6bku-assembly1_A  TM=9.949E-01  e=2.915E-51  Homo sapiens
  5yvc-assembly1_A  TM=9.862E-01  e=2.522E-49  Homo sapiens

Solvent-accessible surface area: 14850 Å² total; per-residue (Å²): 124,104,104,28,101,35,4,29,12,87,110,93,75,27,158,36,50,44,26,24,30,54,41,0,56,11,102,115,70,117,57,81,27,12,0,13,23,4,27,27,146,132,18,73,164,90,63,38,158,124,282,156,158,66,116,241,35,42,36,113,77,9,76,74,6,10,47,0,3,148,82,1,106,41,96,7,4,7,75,18,64,52,41,30,52,55,123,143,91,43,81,0,18,0,0,24,84,55,14,87,117,16,64,26,15,123,35,93,33,171,166,52,37,70,41,75,57,0,5,112,22,0,51,6,0,4,100,0,0,60,42,0,19,184,45,81,0,0,0,36,9,0,41,1,27,12,0,36,7,6,140,99,32,86,0,43,0,13,24,2,1,18,7,46,66,16,182,45,93,33,9,125,25,83,85,26,62,28,36,54,11,16,26,1,9,25,10,23,47,186,81,246,144,83,13,31,0,62,16,14,1,6,0,8,0,0,0,0,0,13,0,0,3,25,0,60,10,20,3,74,20,179,154,85,148,40,10,45,54,55,0,78,90,78,75,36,131,48,59,131,134,65,107,14,28,122,35,0,47,66,0,0,67,99,0,8,40,58,74,37,134,74,8,2,77,10,87,82,0,89,135,7,83,0,9,79,99,186

GO terms:
  GO:0034614 cellular response to reactive oxygen species (P, TAS)
  GO:0005829 cytosol (C, IMP)
  GO:1903599 positive regulation of autophagy of mitochondrion (P, IMP)
  GO:0061762 CAMKK-AMPK signaling cascade (P, IMP)
  GO:0005634 nucleus (C, EXP)
  GO:0005737 cytoplasm (C, EXP)
  GO:0005654 nucleoplasm (C, TAS)
  GO:0005829 cytosol (C, TAS)
  GO:0005829 cytosol (C, IDA)
  GO:0005509 calcium ion binding (F, IDA)
  GO:0046777 protein autophosphorylation (P, IDA)
  GO:0006468 protein phosphorylation (P, IDA)
  GO:0004713 protein tyrosine kinase activity (F, TAS)
  GO:0005516 calmodulin binding (F, TAS)
  GO:0045859 regulation of protein kinase activity (P, TAS)
  GO:0045893 positive regulation of DNA-templated transcription (P, TAS)
  GO:0019722 calcium-mediated signaling (P, TAS)
  GO:0000165 MAPK cascade (P, TAS)

Foldseek 3Di:
DDDDVQWDWDDFDADAPFATWTWIAGNVVRAIWIKGKHFLVVQQCVLPDDPVDSDDRRSVLVVVLVVLQVLDDDPQAWHWDDWDDDVPDRMIMTITHDAPAAFPADFQDPDADDLVLLLQALLSVLRQLVRCLVQQKFQQEQARNQWGAHPVRYTHGHDSSQMDGDDDRWDWAQAGDYDLLLAALVRLDNDPGTDTRQLSSLSSSLQRSLCNGRRHGQADDPPSVSSSCCNNDPQGDDDPPPPDDPLNVVLSNLSSDNDSVRRDHSVVSCVRVSNPDD